Protein AF-A0A9E3VAC2-F1 (afdb_monomer_lite)

Structure (mmCIF, N/CA/C/O backbone):
data_AF-A0A9E3VAC2-F1
#
_entry.id   AF-A0A9E3VAC2-F1
#
loop_
_atom_site.group_PDB
_atom_site.id
_atom_site.type_symbol
_atom_site.label_atom_id
_atom_site.label_alt_id
_atom_site.label_comp_id
_atom_site.label_asym_id
_atom_site.label_entity_id
_atom_site.label_seq_id
_atom_site.pdbx_PDB_ins_code
_atom_site.Cartn_x
_atom_site.Cartn_y
_atom_site.Cartn_z
_atom_site.occupancy
_atom_site.B_iso_or_equiv
_atom_site.auth_seq_id
_atom_site.auth_comp_id
_atom_site.auth_asym_id
_atom_site.auth_atom_id
_atom_site.pdbx_PDB_model_num
ATOM 1 N N . MET A 1 1 ? -12.038 7.246 1.682 1.00 73.00 1 MET A N 1
ATOM 2 C CA . MET A 1 1 ? -12.156 8.154 2.848 1.00 73.00 1 MET A CA 1
ATOM 3 C C . MET A 1 1 ? -12.706 7.351 4.006 1.00 73.00 1 MET A C 1
ATOM 5 O O . MET A 1 1 ? -13.662 6.617 3.770 1.00 73.00 1 MET A O 1
ATOM 9 N N . GLY A 1 2 ? -12.101 7.497 5.194 1.00 85.25 2 GLY A N 1
ATOM 10 C CA . GLY A 1 2 ? -12.494 6.826 6.441 1.00 85.25 2 GLY A CA 1
ATOM 11 C C . GLY A 1 2 ? -13.941 7.106 6.851 1.00 85.25 2 GLY A C 1
ATOM 12 O O . GLY A 1 2 ? -14.660 7.834 6.159 1.00 85.25 2 GLY A O 1
ATOM 13 N N . LEU A 1 3 ? -14.373 6.516 7.966 1.00 92.50 3 LEU A N 1
ATOM 14 C CA . LEU A 1 3 ? -15.653 6.873 8.565 1.00 92.50 3 LEU A CA 1
ATOM 15 C C . LEU A 1 3 ? -15.638 8.357 8.944 1.00 92.50 3 LEU A C 1
ATOM 17 O O . LEU A 1 3 ? -14.596 8.908 9.306 1.00 92.50 3 LEU A O 1
ATOM 21 N N . ASN A 1 4 ? -16.790 9.008 8.841 1.00 93.19 4 ASN A N 1
ATOM 22 C CA . ASN A 1 4 ? -16.995 10.331 9.421 1.00 93.19 4 ASN A CA 1
ATOM 23 C C . ASN A 1 4 ? -17.502 10.209 10.875 1.00 93.19 4 ASN A C 1
ATOM 25 O O . ASN A 1 4 ? -17.750 9.107 11.365 1.00 93.19 4 ASN A O 1
ATOM 29 N N . ALA A 1 5 ? -17.641 11.333 11.583 1.00 93.88 5 ALA A N 1
ATOM 30 C CA . ALA A 1 5 ? -18.078 11.313 12.983 1.00 93.88 5 ALA A CA 1
ATOM 31 C C . ALA A 1 5 ? -19.507 10.785 13.176 1.00 93.88 5 ALA A C 1
ATOM 33 O O . ALA A 1 5 ? -19.751 10.082 14.151 1.00 93.88 5 ALA A O 1
ATOM 34 N N . ALA A 1 6 ? -20.435 11.079 12.259 1.00 94.38 6 ALA A N 1
ATOM 35 C CA . ALA A 1 6 ? -21.808 10.579 12.347 1.00 94.38 6 ALA A CA 1
ATOM 36 C C . ALA A 1 6 ? -21.850 9.048 12.218 1.00 94.38 6 ALA A C 1
ATOM 38 O O . ALA A 1 6 ? -22.517 8.365 12.989 1.00 94.38 6 ALA A O 1
ATOM 39 N N . GLU A 1 7 ? -21.069 8.498 11.289 1.00 95.81 7 GLU A N 1
ATOM 40 C CA . GLU A 1 7 ? -20.925 7.052 11.109 1.00 95.81 7 GLU A CA 1
ATOM 41 C C . GLU A 1 7 ? -20.235 6.395 12.307 1.00 95.81 7 GLU A C 1
ATOM 43 O O . GLU A 1 7 ? -20.634 5.314 12.732 1.00 95.81 7 GLU A O 1
ATOM 48 N N . LEU A 1 8 ? -19.213 7.045 12.875 1.00 96.06 8 LEU A N 1
ATOM 49 C CA . LEU A 1 8 ? -18.533 6.549 14.069 1.00 96.06 8 LEU A CA 1
ATOM 50 C C . LEU A 1 8 ? -19.474 6.507 15.278 1.00 96.06 8 LEU A C 1
ATOM 52 O O . LEU A 1 8 ? -19.437 5.537 16.031 1.00 96.06 8 LEU A O 1
ATOM 56 N N . ASP A 1 9 ? -20.317 7.526 15.447 1.00 95.81 9 ASP A N 1
ATOM 57 C CA . ASP A 1 9 ? -21.340 7.574 16.493 1.00 95.81 9 ASP A CA 1
ATOM 58 C C . ASP A 1 9 ? -22.393 6.469 16.324 1.00 95.81 9 ASP A C 1
ATOM 60 O O . ASP A 1 9 ? -22.711 5.757 17.278 1.00 95.81 9 ASP A O 1
ATOM 64 N N . GLU A 1 10 ? -22.884 6.258 15.101 1.00 96.25 10 GLU A N 1
ATOM 65 C CA . GLU A 1 10 ? -23.801 5.158 14.787 1.00 96.25 10 GLU A CA 1
ATOM 66 C C . GLU A 1 10 ? -23.195 3.790 15.123 1.00 96.25 10 GLU A C 1
ATOM 68 O O . GLU A 1 10 ? -23.845 2.967 15.774 1.00 96.25 10 GLU A O 1
ATOM 73 N N . VAL A 1 11 ? -21.937 3.558 14.733 1.00 97.38 11 VAL A N 1
ATOM 74 C CA . VAL A 1 11 ? -21.212 2.330 15.080 1.00 97.38 11 VAL A CA 1
ATOM 75 C C . VAL A 1 11 ? -21.036 2.220 16.593 1.00 97.38 11 VAL A C 1
ATOM 77 O O . VAL A 1 11 ? -21.314 1.165 17.157 1.00 97.38 11 VAL A O 1
ATOM 80 N N . ALA A 1 12 ? -20.629 3.290 17.278 1.00 97.69 12 ALA A N 1
ATOM 81 C CA . ALA A 1 12 ? -20.437 3.286 18.727 1.00 97.69 12 ALA A CA 1
ATOM 82 C C . ALA A 1 12 ? -21.717 2.919 19.481 1.00 97.69 12 ALA A C 1
ATOM 84 O O . ALA A 1 12 ? -21.657 2.127 20.421 1.00 97.69 12 ALA A O 1
ATOM 85 N N . ARG A 1 13 ? -22.876 3.429 19.043 1.00 96.88 13 ARG A N 1
ATOM 86 C CA . ARG A 1 13 ? -24.183 3.075 19.613 1.00 96.88 13 ARG A CA 1
ATOM 87 C C . ARG A 1 13 ? -24.500 1.591 19.456 1.00 96.88 13 ARG A C 1
ATOM 89 O O . ARG A 1 13 ? -24.936 0.961 20.418 1.00 96.88 13 ARG A O 1
ATOM 96 N N . GLU A 1 14 ? -24.238 1.004 18.289 1.00 96.94 14 GLU A N 1
ATOM 97 C CA . GLU A 1 14 ? -24.428 -0.439 18.091 1.00 96.94 14 GLU A CA 1
ATOM 98 C C . GLU A 1 14 ? -23.470 -1.275 18.949 1.00 96.94 14 GLU A C 1
ATOM 100 O O . GLU A 1 14 ? -23.888 -2.258 19.565 1.00 96.94 14 GLU A O 1
ATOM 105 N N . LEU A 1 15 ? -22.197 -0.876 19.035 1.00 96.75 15 LEU A N 1
ATOM 106 C CA . LEU A 1 15 ? -21.203 -1.547 19.875 1.00 96.75 15 LEU A CA 1
ATOM 107 C C . LEU A 1 15 ? -21.585 -1.468 21.360 1.00 96.75 15 LEU A C 1
ATOM 109 O O . LEU A 1 15 ? -21.515 -2.479 22.061 1.00 96.75 15 LEU A O 1
ATOM 113 N N . ALA A 1 16 ? -22.031 -0.301 21.830 1.00 96.81 16 ALA A N 1
ATOM 114 C CA . ALA A 1 16 ? -22.474 -0.080 23.204 1.00 96.81 16 ALA A CA 1
ATOM 115 C C . ALA A 1 16 ? -23.708 -0.918 23.563 1.00 96.81 16 ALA A C 1
ATOM 117 O O . ALA A 1 16 ? -23.808 -1.398 24.687 1.00 96.81 16 ALA A O 1
ATOM 118 N N . ALA A 1 17 ? -24.620 -1.139 22.612 1.00 95.62 17 ALA A N 1
ATOM 119 C CA . ALA A 1 17 ? -25.796 -1.977 22.825 1.00 95.62 17 ALA A CA 1
ATOM 120 C C . ALA A 1 17 ? -25.475 -3.484 22.795 1.00 95.62 17 ALA A C 1
ATOM 122 O O . ALA A 1 17 ? -26.067 -4.262 23.542 1.00 95.62 17 ALA A O 1
ATOM 123 N N . ALA A 1 18 ? -24.555 -3.921 21.928 1.00 94.25 18 ALA A N 1
ATOM 124 C CA . ALA A 1 18 ? -24.369 -5.343 21.631 1.00 94.25 18 ALA A CA 1
ATOM 125 C C . ALA A 1 18 ? -23.186 -6.014 22.351 1.00 94.25 18 ALA A C 1
ATOM 127 O O . ALA A 1 18 ? -23.235 -7.224 22.594 1.00 94.25 18 ALA A O 1
ATOM 128 N N . LEU A 1 19 ? -22.114 -5.275 22.653 1.00 94.38 19 LEU A N 1
ATOM 129 C CA . LEU A 1 19 ? -20.854 -5.843 23.143 1.00 94.38 19 LEU A CA 1
ATOM 130 C C . LEU A 1 19 ? -20.653 -5.911 24.664 1.00 94.38 19 LEU A C 1
ATOM 132 O O . LEU A 1 19 ? -19.794 -6.709 25.051 1.00 94.38 19 LEU A O 1
ATOM 136 N N . PRO A 1 20 ? -21.363 -5.173 25.546 1.00 95.81 20 PRO A N 1
ATOM 137 C CA . PRO A 1 20 ? -21.152 -5.309 26.984 1.00 95.81 20 PRO A CA 1
ATOM 138 C C . PRO A 1 20 ? -21.201 -6.766 27.464 1.00 95.81 20 PRO A C 1
ATOM 140 O O . PRO A 1 20 ? -22.038 -7.573 27.046 1.00 95.81 20 PRO A O 1
ATOM 143 N N . GLY A 1 21 ? -20.239 -7.119 28.313 1.00 95.75 21 GLY A N 1
ATOM 144 C CA . GLY A 1 21 ? -20.018 -8.473 28.809 1.00 95.75 21 GLY A CA 1
ATOM 145 C C . GLY A 1 21 ? -19.254 -9.400 27.855 1.00 95.75 21 GLY A C 1
ATOM 146 O O . GLY A 1 21 ? -18.845 -10.477 28.291 1.00 95.75 21 GLY A O 1
ATOM 147 N N . ALA A 1 22 ? -19.009 -9.028 26.594 1.00 96.81 22 ALA A N 1
ATOM 148 C CA . ALA A 1 22 ? -18.224 -9.846 25.670 1.00 96.81 22 ALA A CA 1
ATOM 149 C C . ALA A 1 22 ? -16.760 -9.942 26.118 1.00 96.81 22 ALA A C 1
ATOM 151 O O . ALA A 1 22 ? -16.129 -8.931 26.418 1.00 96.81 22 ALA A O 1
ATOM 152 N N . ALA A 1 23 ? -16.218 -11.160 26.152 1.00 97.62 23 ALA A N 1
ATOM 153 C CA . ALA A 1 23 ? -14.843 -11.409 26.573 1.00 97.62 23 ALA A CA 1
ATOM 154 C C . ALA A 1 23 ? -13.886 -11.392 25.375 1.00 97.62 23 ALA A C 1
ATOM 156 O O . ALA A 1 23 ? -14.159 -12.015 24.346 1.00 97.62 23 ALA A O 1
ATOM 157 N N . VAL A 1 24 ? -12.740 -10.731 25.520 1.00 98.00 24 VAL A N 1
ATOM 158 C CA . VAL A 1 24 ? -11.675 -10.732 24.512 1.00 98.00 24 VAL A CA 1
ATOM 159 C C . VAL A 1 24 ? -10.975 -12.092 24.519 1.00 98.00 24 VAL A C 1
ATOM 161 O O . VAL A 1 24 ? -10.286 -12.441 25.475 1.00 98.00 24 VAL A O 1
ATOM 164 N N . GLN A 1 25 ? -11.111 -12.864 23.444 1.00 96.31 25 GLN A N 1
ATOM 165 C CA . GLN A 1 25 ? -10.434 -14.157 23.291 1.00 96.31 25 GLN A CA 1
ATOM 166 C C . GLN A 1 25 ? -9.064 -14.027 22.636 1.00 96.31 25 GLN A C 1
ATOM 168 O O . GLN A 1 25 ? -8.109 -14.692 23.030 1.00 96.31 25 GLN A O 1
ATOM 173 N N . LYS A 1 26 ? -8.977 -13.200 21.595 1.00 94.81 26 LYS A N 1
ATOM 174 C CA . LYS A 1 26 ? -7.766 -13.040 20.794 1.00 94.81 26 LYS A CA 1
ATOM 175 C C . LYS A 1 26 ? -7.569 -11.576 20.460 1.00 94.81 26 LYS A C 1
ATOM 177 O O . LYS A 1 26 ? -8.528 -10.852 20.203 1.00 94.81 26 LYS A O 1
ATOM 182 N N . VAL A 1 27 ? -6.302 -11.180 20.429 1.00 94.44 27 VAL A N 1
ATOM 183 C CA . VAL A 1 27 ? -5.874 -9.866 19.961 1.00 94.44 27 VAL A CA 1
ATOM 184 C C . VAL A 1 27 ? -4.843 -10.045 18.860 1.00 94.44 27 VAL A C 1
ATOM 186 O O . VAL A 1 27 ? -3.846 -10.764 19.025 1.00 94.44 27 VAL A O 1
ATOM 189 N N . HIS A 1 28 ? -5.086 -9.367 17.747 1.00 91.12 28 HIS A N 1
ATOM 190 C CA . HIS A 1 28 ? -4.151 -9.243 16.645 1.00 91.12 28 HIS A CA 1
ATOM 191 C C . HIS A 1 28 ? -3.982 -7.765 16.305 1.00 91.12 28 HIS A C 1
ATOM 193 O O . HIS A 1 28 ? -4.974 -7.059 16.169 1.00 91.12 28 HIS A O 1
ATOM 199 N N . ALA A 1 29 ? -2.748 -7.291 16.181 1.00 89.31 29 ALA A N 1
ATOM 200 C CA . ALA A 1 29 ? -2.483 -5.907 15.831 1.00 89.31 29 ALA A CA 1
ATOM 201 C C . ALA A 1 29 ? -1.249 -5.783 14.940 1.00 89.31 29 ALA A C 1
ATOM 203 O O . ALA A 1 29 ? -0.201 -6.365 15.234 1.00 89.31 29 ALA A O 1
ATOM 204 N N . THR A 1 30 ? -1.361 -4.991 13.876 1.00 81.12 30 THR A N 1
ATOM 205 C CA . THR A 1 30 ? -0.227 -4.646 13.017 1.00 81.12 30 THR A CA 1
ATOM 206 C C . THR A 1 30 ? 0.496 -3.408 13.558 1.00 81.12 30 THR A C 1
ATOM 208 O O . THR A 1 30 ? -0.132 -2.556 14.192 1.00 81.12 30 THR A O 1
ATOM 211 N N . PRO A 1 31 ? 1.809 -3.251 13.297 1.00 67.44 31 PRO A N 1
ATOM 212 C CA . PRO A 1 31 ? 2.548 -2.040 13.673 1.00 67.44 31 PRO A CA 1
ATOM 213 C C . PRO A 1 31 ? 1.975 -0.755 13.057 1.00 67.44 31 PRO A C 1
ATOM 215 O O . PRO A 1 31 ? 2.143 0.325 13.607 1.00 67.44 31 PRO A O 1
ATOM 218 N N . THR A 1 32 ? 1.295 -0.882 11.916 1.00 65.44 32 THR A N 1
ATOM 219 C CA . THR A 1 32 ? 0.824 0.223 11.076 1.00 65.44 32 THR A CA 1
ATOM 220 C C . THR A 1 32 ? -0.649 0.579 11.283 1.00 65.44 32 THR A C 1
ATOM 222 O O . THR A 1 32 ? -1.168 1.369 10.506 1.00 65.44 32 THR A O 1
ATOM 225 N N . THR A 1 33 ? -1.294 0.074 12.351 1.00 73.94 33 THR A N 1
ATOM 226 C CA . THR A 1 33 ? -2.600 0.516 12.913 1.00 73.94 33 THR A CA 1
ATOM 227 C C . THR A 1 33 ? -3.884 -0.243 12.559 1.00 73.94 33 THR A C 1
ATOM 229 O O . THR A 1 33 ? -4.979 0.294 12.726 1.00 73.94 33 THR A O 1
ATOM 232 N N . HIS A 1 34 ? -3.798 -1.519 12.180 1.00 88.38 34 HIS A N 1
ATOM 233 C CA . HIS A 1 34 ? -4.961 -2.411 12.251 1.00 88.38 34 HIS A CA 1
ATOM 234 C C . HIS A 1 34 ? -4.960 -3.165 13.580 1.00 88.38 34 HIS A C 1
ATOM 236 O O . HIS A 1 34 ? -4.007 -3.884 13.863 1.00 88.38 34 HIS A O 1
ATOM 242 N N . THR A 1 35 ? -6.025 -3.043 14.370 1.00 93.00 35 THR A N 1
ATOM 243 C CA . THR A 1 35 ? -6.233 -3.817 15.603 1.00 93.00 35 THR A CA 1
ATOM 244 C C . THR A 1 35 ? -7.520 -4.619 15.494 1.00 93.00 35 THR A C 1
ATOM 246 O O . THR A 1 35 ? -8.578 -4.065 15.219 1.00 93.00 35 THR A O 1
ATOM 249 N N . PHE A 1 36 ? -7.434 -5.922 15.726 1.00 94.88 36 PHE A N 1
ATOM 250 C CA . PHE A 1 36 ? -8.555 -6.850 15.718 1.00 94.88 36 PHE A CA 1
ATOM 251 C C . PHE A 1 36 ? -8.697 -7.497 17.094 1.00 94.88 36 PHE A C 1
ATOM 253 O O . PHE A 1 36 ? -7.754 -8.116 17.601 1.00 94.88 36 PHE A O 1
ATOM 260 N N . LEU A 1 37 ? -9.886 -7.377 17.677 1.00 96.50 37 LEU A N 1
ATOM 261 C CA . LEU A 1 37 ? -10.257 -8.003 18.941 1.00 96.50 37 LEU A CA 1
ATOM 262 C C . LEU A 1 37 ? -11.348 -9.038 18.666 1.00 96.50 37 LEU A C 1
ATOM 264 O O . LEU A 1 37 ? -12.449 -8.686 18.252 1.00 96.50 37 LEU A O 1
ATOM 268 N N . THR A 1 38 ? -11.055 -10.318 18.889 1.00 97.00 38 THR A N 1
ATOM 269 C CA . THR A 1 38 ? -12.077 -11.370 18.833 1.00 97.00 38 THR A CA 1
ATOM 270 C C . THR A 1 38 ? -12.851 -11.358 20.144 1.00 97.00 38 THR A C 1
ATOM 272 O O . THR A 1 38 ? -12.286 -11.669 21.194 1.00 97.00 38 THR A O 1
ATOM 275 N N . LEU A 1 39 ? -14.129 -10.998 20.082 1.00 97.19 39 LEU A N 1
ATOM 276 C CA . LEU A 1 39 ? -15.018 -10.831 21.223 1.00 97.19 39 LEU A CA 1
ATOM 277 C C . LEU A 1 39 ? -16.038 -11.971 21.256 1.00 97.19 39 LEU A C 1
ATOM 279 O O . LEU A 1 39 ? -16.787 -12.180 20.301 1.00 97.19 39 LEU A O 1
ATOM 283 N N . ARG A 1 40 ? -16.076 -12.710 22.366 1.00 94.69 40 ARG A N 1
ATOM 284 C CA . ARG A 1 40 ? -16.977 -13.848 22.573 1.00 94.69 40 ARG A CA 1
ATOM 285 C C . ARG A 1 40 ? -18.124 -13.477 23.504 1.00 94.69 40 ARG A C 1
ATOM 287 O O . ARG A 1 40 ? -17.897 -13.064 24.642 1.00 94.69 40 ARG A O 1
ATOM 294 N N . ARG A 1 41 ? -19.348 -13.752 23.055 1.00 87.06 41 ARG A N 1
ATOM 295 C CA . ARG A 1 41 ? -20.550 -13.901 23.891 1.00 87.06 41 ARG A CA 1
ATOM 296 C C . ARG A 1 41 ? -21.039 -15.352 23.832 1.00 87.06 41 ARG A C 1
ATOM 298 O O . ARG A 1 41 ? -20.645 -16.057 22.911 1.00 87.06 41 ARG A O 1
ATOM 305 N N . PRO A 1 42 ? -21.883 -15.831 24.764 1.00 79.62 42 PRO A N 1
ATOM 306 C CA . PRO A 1 42 ? -22.329 -17.230 24.780 1.00 79.62 42 PRO A CA 1
ATOM 307 C C . PRO A 1 42 ? -22.881 -17.746 23.436 1.00 79.62 42 PRO A C 1
ATOM 309 O O . PRO A 1 42 ? -22.643 -18.896 23.077 1.00 79.62 42 PRO A O 1
ATOM 312 N N . GLN A 1 43 ? -23.538 -16.886 22.652 1.00 77.75 43 GLN A N 1
ATOM 313 C CA . GLN A 1 43 ? -24.252 -17.273 21.426 1.00 77.75 43 GLN A CA 1
ATOM 314 C C . GLN A 1 43 ? -23.561 -16.850 20.120 1.00 77.75 43 GLN A C 1
ATOM 316 O O . GLN A 1 43 ? -23.899 -17.368 19.066 1.00 77.75 43 GLN A O 1
ATOM 321 N N . HIS A 1 44 ? -22.590 -15.937 20.158 1.00 83.75 44 HIS A N 1
ATOM 322 C CA . HIS A 1 44 ? -21.911 -15.450 18.953 1.00 83.75 44 HIS A CA 1
ATOM 323 C C . HIS A 1 44 ? -20.506 -14.948 19.274 1.00 83.75 44 HIS A C 1
ATOM 325 O O . HIS A 1 44 ? -20.219 -14.487 20.382 1.00 83.75 44 HIS A O 1
ATOM 331 N N . THR A 1 45 ? -19.627 -15.061 18.289 1.00 93.19 45 THR A N 1
ATOM 332 C CA . THR A 1 45 ? -18.284 -14.485 18.308 1.00 93.19 45 THR A CA 1
ATOM 333 C C . THR A 1 45 ? -18.213 -13.478 17.178 1.00 93.19 45 THR A C 1
ATOM 335 O O . THR A 1 45 ? -18.671 -13.770 16.080 1.00 93.19 45 THR A O 1
ATOM 338 N N . VAL A 1 46 ? -17.661 -12.304 17.454 1.00 95.38 46 VAL A N 1
ATOM 339 C CA . VAL A 1 46 ? -17.444 -11.257 16.453 1.00 95.38 46 VAL A CA 1
ATOM 340 C C . VAL A 1 46 ? -16.009 -10.762 16.534 1.00 95.38 46 VAL A C 1
ATOM 342 O O . VAL A 1 46 ? -15.346 -10.902 17.565 1.00 95.38 46 VAL A O 1
ATOM 345 N N . VAL A 1 47 ? -15.519 -10.161 15.459 1.00 96.38 47 VAL A N 1
ATOM 346 C CA . VAL A 1 47 ? -14.215 -9.503 15.422 1.00 96.38 47 VAL A CA 1
ATOM 347 C C . VAL A 1 47 ? -14.432 -8.001 15.311 1.00 96.38 47 VAL A C 1
ATOM 349 O O . VAL A 1 47 ? -14.919 -7.513 14.297 1.00 96.38 47 VAL A O 1
ATOM 352 N N . LEU A 1 48 ? -14.046 -7.259 16.347 1.00 97.19 48 LEU A N 1
ATOM 353 C CA . LEU A 1 48 ? -13.989 -5.800 16.302 1.00 97.19 48 LEU A CA 1
ATOM 354 C C . LEU A 1 48 ? -12.694 -5.371 15.614 1.00 97.19 48 LEU A C 1
ATOM 356 O O . LEU A 1 48 ? -11.608 -5.654 16.123 1.00 97.19 48 LEU A O 1
ATOM 360 N N . CYS A 1 49 ? -12.808 -4.681 14.482 1.00 95.56 49 CYS A N 1
ATOM 361 C CA . CYS A 1 49 ? -11.696 -4.026 13.806 1.00 95.56 49 CYS A CA 1
ATOM 362 C C . CYS A 1 49 ? -11.651 -2.542 14.170 1.00 95.56 49 CYS A C 1
ATOM 364 O O . CYS A 1 49 ? -12.633 -1.822 13.999 1.00 95.56 49 CYS A O 1
ATOM 366 N N . LEU A 1 50 ? -10.485 -2.096 14.629 1.00 95.94 50 LEU A N 1
ATOM 367 C CA . LEU A 1 50 ? -10.121 -0.702 14.830 1.00 95.94 50 LEU A CA 1
ATOM 368 C C . LEU A 1 50 ? -8.960 -0.389 13.884 1.00 95.94 50 LEU A C 1
ATOM 370 O O . LEU A 1 50 ? -7.845 -0.881 14.076 1.00 95.94 50 LEU A O 1
ATOM 374 N N . CYS A 1 51 ? -9.230 0.399 12.850 1.00 93.19 51 CYS A N 1
ATOM 375 C CA . CYS A 1 51 ? -8.240 0.829 11.873 1.00 93.19 51 CYS A CA 1
ATOM 376 C C . CYS A 1 51 ? -8.060 2.341 11.968 1.00 93.19 51 CYS A C 1
ATOM 378 O O . CYS A 1 51 ? -9.033 3.082 11.824 1.00 93.19 51 CYS A O 1
ATOM 380 N N . ALA A 1 52 ? -6.827 2.800 12.185 1.00 92.19 52 ALA A N 1
ATOM 381 C CA . ALA A 1 52 ? -6.508 4.229 12.199 1.00 92.19 52 ALA A CA 1
ATOM 382 C C . ALA A 1 52 ? -5.827 4.718 10.911 1.00 92.19 52 ALA A C 1
ATOM 384 O O . ALA A 1 52 ? -5.534 5.908 10.809 1.00 92.19 52 ALA A O 1
ATOM 385 N N . VAL A 1 53 ? -5.599 3.842 9.925 1.00 87.94 53 VAL A N 1
ATOM 386 C CA . VAL A 1 53 ? -4.923 4.183 8.663 1.00 87.94 53 VAL A CA 1
ATOM 387 C C . VAL A 1 53 ? -5.678 5.309 7.942 1.00 87.94 53 VAL A C 1
ATOM 389 O O . VAL A 1 53 ? -6.892 5.192 7.741 1.00 87.94 53 VAL A O 1
ATOM 392 N N . PRO A 1 54 ? -5.007 6.409 7.539 1.00 84.31 54 PRO A N 1
ATOM 393 C CA . PRO A 1 54 ? -5.641 7.468 6.763 1.00 84.31 54 PRO A CA 1
ATOM 394 C C . PRO A 1 54 ? -6.396 6.912 5.550 1.00 84.31 54 PRO A C 1
ATOM 396 O O . PRO A 1 54 ? -5.950 5.972 4.908 1.00 84.31 54 PRO A O 1
ATOM 399 N N . GLN A 1 55 ? -7.552 7.498 5.233 1.00 82.38 55 GLN A N 1
ATOM 400 C CA . GLN A 1 55 ? -8.462 7.073 4.152 1.00 82.38 55 GLN A CA 1
ATOM 401 C C . GLN A 1 55 ? -9.185 5.721 4.337 1.00 82.38 55 GLN A C 1
ATOM 403 O O . GLN A 1 55 ? -10.204 5.531 3.664 1.00 82.38 55 GLN A O 1
ATOM 408 N N . GLU A 1 56 ? -8.748 4.869 5.271 1.00 87.38 56 GLU A N 1
ATOM 409 C CA . GLU A 1 56 ? -9.369 3.579 5.644 1.00 87.38 56 GLU A CA 1
ATOM 410 C C . GLU A 1 56 ? -9.916 3.539 7.075 1.00 87.38 56 GLU A C 1
ATOM 412 O O . GLU A 1 56 ? -10.477 2.523 7.505 1.00 87.38 56 GLU A O 1
ATOM 417 N N . ALA A 1 57 ? -9.683 4.620 7.822 1.00 91.44 57 ALA A N 1
ATOM 418 C CA . ALA A 1 57 ? -9.904 4.654 9.250 1.00 91.44 57 ALA A CA 1
ATOM 419 C C . ALA A 1 57 ? -11.360 4.343 9.588 1.00 91.44 57 ALA A C 1
ATOM 421 O O . ALA A 1 57 ? -12.274 4.990 9.070 1.00 91.44 57 ALA A O 1
ATOM 422 N N . ARG A 1 58 ? -11.569 3.355 10.456 1.00 94.44 58 ARG A N 1
ATOM 423 C CA . ARG A 1 58 ? -12.897 2.857 10.809 1.00 94.44 58 ARG A CA 1
ATOM 424 C C . ARG A 1 58 ? -12.883 2.068 12.106 1.00 94.44 58 ARG A C 1
ATOM 426 O O . ARG A 1 58 ? -11.882 1.437 12.452 1.00 94.44 58 ARG A O 1
ATOM 433 N N . ALA A 1 59 ? -14.045 2.025 12.739 1.00 96.75 59 ALA A N 1
ATOM 434 C CA . ALA A 1 59 ? -14.434 0.934 13.614 1.00 96.75 59 ALA A CA 1
ATOM 435 C C . ALA A 1 59 ? -15.481 0.089 12.889 1.00 96.75 59 ALA A C 1
ATOM 437 O O . ALA A 1 59 ? -16.376 0.638 12.250 1.00 96.75 59 ALA A O 1
ATOM 438 N N . SER A 1 60 ? -15.349 -1.231 12.937 1.00 96.38 60 SER A N 1
ATOM 439 C CA . SER A 1 60 ? -16.252 -2.132 12.213 1.00 96.38 60 SER A CA 1
ATOM 440 C C . SER A 1 60 ? -16.276 -3.529 12.825 1.00 96.38 60 SER A C 1
ATOM 442 O O . SER A 1 60 ? -15.405 -3.884 13.623 1.00 96.38 60 SER A O 1
ATOM 444 N N . ILE A 1 61 ? -17.290 -4.312 12.462 1.00 96.06 61 ILE A N 1
ATOM 445 C CA . ILE A 1 61 ? -17.460 -5.701 12.889 1.00 96.06 61 ILE A CA 1
ATOM 446 C C . ILE A 1 61 ? -17.289 -6.626 11.692 1.00 96.06 61 ILE A C 1
ATOM 448 O O . ILE A 1 61 ? -17.857 -6.392 10.629 1.00 96.06 61 ILE A O 1
ATOM 452 N N . LEU A 1 62 ? -16.541 -7.702 11.910 1.00 93.00 62 LEU A N 1
ATOM 453 C CA . LEU A 1 62 ? -16.393 -8.814 10.987 1.00 93.00 62 LEU A CA 1
ATOM 454 C C . LEU A 1 62 ? -16.839 -10.102 11.673 1.00 93.00 62 LEU A C 1
ATOM 456 O O . LEU A 1 62 ? -16.682 -10.248 12.890 1.00 93.00 62 LEU A O 1
ATOM 460 N N . ASP A 1 63 ? -17.350 -11.048 10.893 1.00 87.81 63 ASP A N 1
ATOM 461 C CA . ASP A 1 63 ? -17.663 -12.382 11.409 1.00 87.81 63 ASP A CA 1
ATOM 462 C C . ASP A 1 63 ? -16.373 -13.210 11.575 1.00 87.81 63 ASP A C 1
ATOM 464 O O . ASP A 1 63 ? -16.213 -13.935 12.556 1.00 87.81 63 ASP A O 1
ATOM 468 N N . GLU A 1 64 ? -15.386 -12.992 10.698 1.00 83.88 64 GLU A N 1
ATOM 469 C CA . GLU A 1 64 ? -14.060 -13.607 10.768 1.00 83.88 64 GLU A CA 1
ATOM 470 C C . GLU A 1 64 ? -12.937 -12.596 10.497 1.00 83.88 64 GLU A C 1
ATOM 472 O O . GLU A 1 64 ? -13.123 -11.561 9.856 1.00 83.88 64 GLU A O 1
ATOM 477 N N . ARG A 1 65 ? -11.731 -12.882 11.001 1.00 81.06 65 ARG A N 1
ATOM 478 C CA . ARG A 1 65 ? -10.556 -12.037 10.739 1.00 81.06 65 ARG A CA 1
ATOM 479 C C . ARG A 1 65 ? -10.060 -12.280 9.302 1.00 81.06 65 ARG A C 1
ATOM 481 O O . ARG A 1 65 ? -9.857 -13.442 8.959 1.00 81.06 65 ARG A O 1
ATOM 488 N N . PRO A 1 66 ? -9.718 -11.239 8.518 1.00 72.31 66 PRO A N 1
ATOM 489 C CA . PRO A 1 66 ? -9.208 -11.421 7.161 1.00 72.31 66 PRO A CA 1
ATOM 490 C C . PRO A 1 66 ? -7.888 -12.208 7.139 1.00 72.31 66 PRO A C 1
ATOM 492 O O . PRO A 1 66 ? -6.953 -11.902 7.892 1.00 72.31 66 PRO A O 1
ATOM 495 N N . THR A 1 67 ? -7.792 -13.199 6.254 1.00 59.09 67 THR A N 1
ATOM 496 C CA . THR A 1 67 ? -6.557 -13.927 5.927 1.00 59.09 67 THR A CA 1
ATOM 497 C C . THR A 1 67 ? -5.691 -13.093 4.971 1.00 59.09 67 THR A C 1
ATOM 499 O O . THR A 1 67 ? -6.218 -12.446 4.073 1.00 59.09 67 THR A O 1
ATOM 502 N N . GLY A 1 68 ? -4.365 -13.058 5.159 1.00 53.38 68 GLY A N 1
ATOM 503 C CA . GLY A 1 68 ? -3.427 -12.366 4.250 1.00 53.38 68 GLY A CA 1
ATOM 504 C C . GLY A 1 68 ? -3.010 -10.934 4.630 1.00 53.38 68 GLY A C 1
ATOM 505 O O . GLY A 1 68 ? -2.048 -10.412 4.073 1.00 53.38 68 GLY A O 1
ATOM 506 N N . ARG A 1 69 ? -3.641 -10.294 5.626 1.00 56.41 69 ARG A N 1
ATOM 507 C CA . ARG A 1 69 ? -3.120 -9.041 6.211 1.00 56.41 69 ARG A CA 1
ATOM 508 C C . ARG A 1 69 ? -1.975 -9.373 7.171 1.00 56.41 69 ARG A C 1
ATOM 510 O O . ARG A 1 69 ? -2.251 -9.691 8.320 1.00 56.41 69 ARG A O 1
ATOM 517 N N . ALA A 1 70 ? -0.742 -9.345 6.651 1.00 47.06 70 ALA A N 1
ATOM 518 C CA . ALA A 1 70 ? 0.546 -9.591 7.315 1.00 47.06 70 ALA A CA 1
ATOM 519 C C . ALA A 1 70 ? 0.538 -10.730 8.353 1.00 47.06 70 ALA A C 1
ATOM 521 O O . ALA A 1 70 ? 0.107 -10.563 9.496 1.00 47.06 70 ALA A O 1
ATOM 522 N N . GLU A 1 71 ? 1.101 -11.884 7.992 1.00 43.88 71 GLU A N 1
ATOM 523 C CA . GLU A 1 71 ? 1.528 -12.827 9.023 1.00 43.88 71 GLU A CA 1
ATOM 524 C C . GLU A 1 71 ? 2.590 -12.153 9.906 1.00 43.88 71 GLU A C 1
ATOM 526 O O . GLU A 1 71 ? 3.547 -11.574 9.385 1.00 43.88 71 GLU A O 1
ATOM 531 N N . PRO A 1 72 ? 2.429 -12.155 11.239 1.00 46.03 72 PRO A N 1
ATOM 532 C CA . PRO A 1 72 ? 3.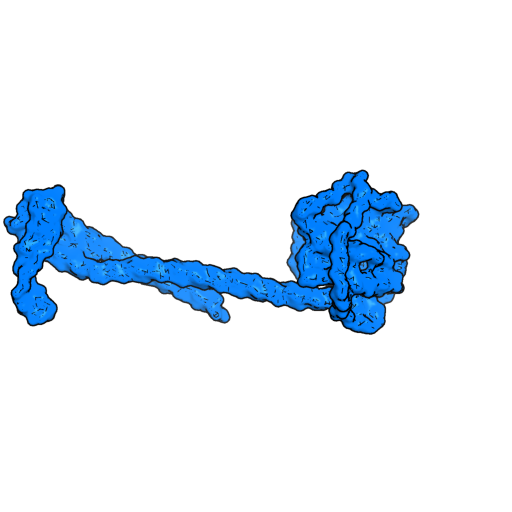390 -11.512 12.112 1.00 46.03 72 PRO A CA 1
ATOM 533 C C . PRO A 1 72 ? 4.682 -12.333 12.139 1.00 46.03 72 PRO A C 1
ATOM 535 O O . PRO A 1 72 ? 4.811 -13.278 12.916 1.00 46.03 72 PRO A O 1
ATOM 538 N N . GLY A 1 73 ? 5.673 -11.918 11.351 1.00 45.78 73 GLY A N 1
ATOM 539 C CA . GLY A 1 73 ? 7.071 -12.115 11.716 1.00 45.78 73 GLY A CA 1
ATOM 540 C C . GLY A 1 73 ? 7.326 -11.346 13.013 1.00 45.78 73 GLY A C 1
ATOM 541 O O . GLY A 1 73 ? 7.414 -10.126 12.979 1.00 45.78 73 GLY A O 1
ATOM 542 N N . GLN A 1 74 ? 7.351 -12.064 14.144 1.00 53.81 74 GLN A N 1
ATOM 543 C CA . GLN A 1 74 ? 7.388 -11.560 15.530 1.00 53.81 74 GLN A CA 1
ATOM 544 C C . GLN A 1 74 ? 6.274 -10.549 15.893 1.00 53.81 74 GLN A C 1
ATOM 546 O O . GLN A 1 74 ? 6.101 -9.485 15.309 1.00 53.81 74 GLN A O 1
ATOM 551 N N . ALA A 1 75 ? 5.486 -10.868 16.926 1.00 59.75 75 ALA A N 1
ATOM 552 C CA . ALA A 1 75 ? 4.458 -9.965 17.444 1.00 59.75 75 ALA A CA 1
ATOM 553 C C . ALA A 1 75 ? 5.060 -8.597 17.816 1.00 59.75 75 ALA A C 1
ATOM 555 O O . ALA A 1 75 ? 5.945 -8.542 18.668 1.00 59.75 75 ALA A O 1
ATOM 556 N N . SER A 1 76 ? 4.542 -7.509 17.237 1.00 78.38 76 SER A N 1
ATOM 557 C CA . SER A 1 76 ? 4.961 -6.145 17.584 1.00 78.38 76 SER A CA 1
ATOM 558 C C . SER A 1 76 ? 4.785 -5.870 19.084 1.00 78.38 76 SER A C 1
ATOM 560 O O . SER A 1 76 ? 3.877 -6.418 19.716 1.00 78.38 76 SER A O 1
ATOM 562 N N . GLY A 1 77 ? 5.616 -4.995 19.665 1.00 87.81 77 GLY A N 1
ATOM 563 C CA . GLY A 1 77 ? 5.503 -4.623 21.085 1.00 87.81 77 GLY A CA 1
ATOM 564 C C . GLY A 1 77 ? 4.100 -4.122 21.456 1.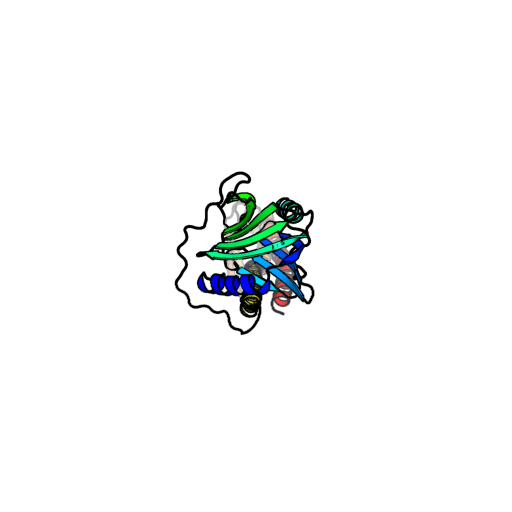00 87.81 77 GLY A C 1
ATOM 565 O O . GLY A 1 77 ? 3.556 -4.505 22.490 1.00 87.81 77 GLY A O 1
ATOM 566 N N . PHE A 1 78 ? 3.459 -3.373 20.552 1.00 90.31 78 PHE A N 1
ATOM 567 C CA . PHE A 1 78 ? 2.062 -2.948 20.673 1.00 90.31 78 PHE A CA 1
ATOM 568 C C . PHE A 1 78 ? 1.099 -4.139 20.817 1.00 90.31 78 PHE A C 1
ATOM 570 O O . PHE A 1 78 ? 0.323 -4.198 21.772 1.00 90.31 78 PHE A O 1
ATOM 577 N N . GLN A 1 79 ? 1.189 -5.141 19.932 1.00 92.12 79 GLN A N 1
ATOM 578 C CA . GLN A 1 79 ? 0.351 -6.341 20.011 1.00 92.12 79 GLN A CA 1
ATOM 579 C C . GLN A 1 79 ? 0.585 -7.121 21.311 1.00 92.12 79 GLN A C 1
ATOM 581 O O . GLN A 1 79 ? -0.371 -7.611 21.914 1.00 92.12 79 GLN A O 1
ATOM 586 N N . GLN A 1 80 ? 1.842 -7.264 21.738 1.00 92.56 80 GLN A N 1
ATOM 587 C CA . GLN A 1 80 ? 2.183 -7.996 22.961 1.00 92.56 80 GLN A CA 1
ATOM 588 C C . GLN A 1 80 ? 1.558 -7.341 24.198 1.00 92.56 80 GLN A C 1
ATOM 590 O O . GLN A 1 80 ? 0.961 -8.034 25.025 1.00 92.56 80 GLN A O 1
ATOM 595 N N . VAL A 1 81 ? 1.622 -6.010 24.294 1.00 94.94 81 VAL A N 1
ATOM 596 C CA . VAL A 1 81 ? 1.000 -5.262 25.393 1.00 94.94 81 VAL A CA 1
ATOM 597 C C . VAL A 1 81 ? -0.522 -5.391 25.352 1.00 94.94 81 VAL A C 1
ATOM 599 O O . VAL A 1 81 ? -1.118 -5.724 26.374 1.00 94.94 81 VAL A O 1
ATOM 602 N N . LEU A 1 82 ? -1.161 -5.225 24.187 1.00 95.31 82 LEU A N 1
ATOM 603 C CA . LEU A 1 82 ? -2.612 -5.414 24.080 1.00 95.31 82 LEU A CA 1
ATOM 604 C C . LEU A 1 82 ? -3.037 -6.830 24.491 1.00 95.31 82 LEU A C 1
ATOM 606 O O . LEU A 1 82 ? -4.021 -6.986 25.208 1.00 95.31 82 LEU A O 1
ATOM 610 N N . ARG A 1 83 ? -2.293 -7.869 24.085 1.00 95.75 83 ARG A N 1
ATOM 611 C CA . ARG A 1 83 ? -2.574 -9.253 24.499 1.00 95.75 83 ARG A CA 1
ATOM 612 C C . ARG A 1 83 ? -2.500 -9.411 26.012 1.00 95.75 83 ARG A C 1
ATOM 614 O O . ARG A 1 83 ? -3.421 -9.965 26.607 1.00 95.75 83 ARG A O 1
ATOM 621 N N . ARG A 1 84 ? -1.432 -8.899 26.630 1.00 96.25 84 ARG A N 1
ATOM 622 C CA . ARG A 1 84 ? -1.229 -8.971 28.081 1.00 96.25 84 ARG A CA 1
ATOM 623 C C . ARG A 1 84 ? -2.353 -8.280 28.849 1.00 96.25 84 ARG A C 1
ATOM 625 O O . ARG A 1 84 ? -2.839 -8.831 29.836 1.00 96.25 84 ARG A O 1
ATOM 632 N N . GLU A 1 85 ? -2.765 -7.094 28.413 1.00 97.00 85 GLU A N 1
ATOM 633 C CA . GLU A 1 85 ? -3.735 -6.269 29.141 1.00 97.00 85 GLU A CA 1
ATOM 634 C C . GLU A 1 85 ? -5.196 -6.655 28.854 1.00 97.00 85 GLU A C 1
ATOM 636 O O . GLU A 1 85 ? -6.010 -6.609 29.773 1.00 97.00 85 GLU A O 1
ATOM 641 N N . LEU A 1 86 ? -5.532 -7.057 27.621 1.00 97.75 86 LEU A N 1
ATOM 642 C CA . LEU A 1 86 ? -6.925 -7.212 27.181 1.00 97.75 86 LEU A CA 1
ATOM 643 C C . LEU A 1 86 ? -7.416 -8.656 27.079 1.00 97.75 86 LEU A C 1
ATOM 645 O O . LEU A 1 86 ? -8.614 -8.862 27.210 1.00 97.75 86 LEU A O 1
ATOM 649 N N . VAL A 1 87 ? -6.570 -9.666 26.837 1.00 97.62 87 VAL A N 1
ATOM 650 C CA . VAL A 1 87 ? -7.070 -11.053 26.701 1.00 97.62 87 VAL A CA 1
ATOM 651 C C . VAL A 1 87 ? -7.728 -11.503 28.009 1.00 97.62 87 VAL A C 1
ATOM 653 O O . VAL A 1 87 ? -7.140 -11.401 29.083 1.00 97.62 87 VAL A O 1
ATOM 656 N N . GLY A 1 88 ? -8.968 -11.980 27.930 1.00 97.06 88 GLY A N 1
ATOM 657 C CA . GLY A 1 88 ? -9.804 -12.319 29.084 1.00 97.06 88 GLY A CA 1
ATOM 658 C C . GLY A 1 88 ? -10.518 -11.129 29.736 1.00 97.06 88 GLY A C 1
ATOM 659 O O . GLY A 1 88 ? -11.349 -11.348 30.612 1.00 97.06 88 GLY A O 1
ATOM 660 N N . ALA A 1 89 ? -10.241 -9.889 29.320 1.00 98.12 89 ALA A N 1
ATOM 661 C CA . ALA A 1 89 ? -11.014 -8.726 29.744 1.00 98.12 89 ALA A CA 1
ATOM 662 C C . ALA A 1 89 ? -12.392 -8.722 29.078 1.00 98.12 89 ALA A C 1
ATOM 664 O O . ALA A 1 89 ? -12.564 -9.245 27.971 1.00 98.12 89 ALA A O 1
ATOM 665 N N . ARG A 1 90 ? -13.375 -8.126 29.749 1.00 98.06 90 ARG A N 1
ATOM 666 C CA . ARG A 1 90 ? -14.739 -7.978 29.242 1.00 98.06 90 ARG A CA 1
ATOM 667 C C . ARG A 1 90 ? -15.009 -6.541 28.854 1.00 98.06 90 ARG A C 1
ATOM 669 O O . ARG A 1 90 ? -14.601 -5.635 29.570 1.00 98.06 90 ARG A O 1
ATOM 676 N N . VAL A 1 91 ? -15.713 -6.349 27.745 1.00 98.06 91 VAL A N 1
ATOM 677 C CA . VAL A 1 91 ? -16.202 -5.027 27.342 1.00 98.06 91 VAL A CA 1
ATOM 678 C C . VAL A 1 91 ? -17.217 -4.540 28.375 1.00 98.06 91 VAL A C 1
ATOM 680 O O . VAL A 1 91 ? -18.154 -5.269 28.705 1.00 98.06 91 VAL A O 1
ATOM 683 N N . THR A 1 92 ? -17.050 -3.319 28.867 1.00 97.88 92 THR A N 1
ATOM 684 C CA . THR A 1 92 ? -17.971 -2.677 29.820 1.00 97.88 92 THR A CA 1
ATOM 685 C C . THR A 1 92 ? -18.723 -1.504 29.209 1.00 97.88 92 THR A C 1
ATOM 687 O O . THR A 1 92 ? -19.836 -1.213 29.635 1.00 97.88 92 THR A O 1
ATOM 690 N N . GLY A 1 93 ? -18.160 -0.863 28.185 1.00 96.88 93 GLY A N 1
ATOM 691 C CA . GLY A 1 93 ? -18.775 0.290 27.543 1.00 96.88 93 GLY A CA 1
ATOM 692 C C . GLY A 1 93 ? -18.147 0.621 26.198 1.00 96.88 93 GLY A C 1
ATOM 693 O O . GLY A 1 93 ? -17.030 0.208 25.884 1.00 96.88 93 GLY A O 1
ATOM 694 N N . CYS A 1 94 ? -18.888 1.371 25.389 1.00 97.50 94 CYS A N 1
ATOM 695 C CA . CYS A 1 94 ? -18.401 1.937 24.143 1.00 97.50 94 CYS A CA 1
ATOM 696 C C . CYS A 1 94 ? -19.028 3.319 23.936 1.00 97.50 94 CYS A C 1
ATOM 698 O O . CYS A 1 94 ? -20.208 3.509 24.224 1.00 97.50 94 CYS A O 1
ATOM 700 N N . ARG A 1 95 ? -18.236 4.294 23.485 1.00 97.38 95 ARG A N 1
ATOM 701 C CA . ARG A 1 95 ? -18.685 5.674 23.253 1.00 97.38 95 ARG A CA 1
ATOM 702 C C . ARG A 1 95 ? -17.866 6.337 22.155 1.00 97.38 95 ARG A C 1
ATOM 704 O O . ARG A 1 95 ? -16.663 6.091 22.070 1.00 97.38 95 ARG A O 1
ATOM 711 N N . ALA A 1 96 ? -18.493 7.203 21.367 1.00 96.50 96 ALA A N 1
ATOM 712 C CA . ALA A 1 96 ? -17.804 8.073 20.421 1.00 96.50 96 ALA A CA 1
ATOM 713 C C . ALA A 1 96 ? -17.863 9.536 20.874 1.00 96.50 96 ALA A C 1
ATOM 715 O O . ALA A 1 96 ? -18.814 9.959 21.526 1.00 96.50 96 ALA A O 1
ATOM 716 N N . SER A 1 97 ? -16.834 10.305 20.528 1.00 94.12 97 SER A N 1
ATOM 717 C CA . SER A 1 97 ? -16.809 11.761 20.662 1.00 94.12 97 SER A CA 1
ATOM 718 C C . SER A 1 97 ? -15.984 12.352 19.522 1.00 94.12 97 SER A C 1
ATOM 720 O O . SER A 1 97 ? -14.770 12.150 19.444 1.00 94.12 97 SER A O 1
ATOM 722 N N . GLY A 1 98 ? -16.648 13.040 18.592 1.00 91.88 98 GLY A N 1
ATOM 723 C CA . GLY A 1 98 ? -16.011 13.554 17.381 1.00 91.88 98 GLY A CA 1
ATOM 724 C C . GLY A 1 98 ? -15.400 12.433 16.534 1.00 91.88 98 GLY A C 1
ATOM 725 O O . GLY A 1 98 ? -16.117 11.619 15.963 1.00 91.88 98 GLY A O 1
ATOM 726 N N . LEU A 1 99 ? -14.069 12.401 16.442 1.00 93.12 99 LEU A N 1
ATOM 727 C CA . LEU A 1 99 ? -13.308 11.396 15.680 1.00 93.12 99 LEU A CA 1
ATOM 728 C C . LEU A 1 99 ? -12.688 10.304 16.565 1.00 93.12 99 LEU A C 1
ATOM 730 O O . LEU A 1 99 ? -11.836 9.544 16.102 1.00 93.12 99 LEU A O 1
ATOM 734 N N . GLU A 1 100 ? -13.080 10.254 17.836 1.00 95.75 100 GLU A N 1
ATOM 735 C CA . GLU A 1 100 ? -12.572 9.311 18.825 1.00 95.75 100 GLU A CA 1
ATOM 736 C C . GLU A 1 100 ? -13.641 8.271 19.158 1.00 95.75 100 GLU A C 1
ATOM 738 O O . GLU A 1 100 ? -14.763 8.623 19.518 1.00 95.75 100 GLU A O 1
ATOM 743 N N . LEU A 1 101 ? -13.281 6.992 19.100 1.00 97.81 101 LEU A N 1
ATOM 744 C CA . LEU A 1 101 ? -14.065 5.891 19.653 1.00 97.81 101 LEU A CA 1
ATOM 745 C C . LEU A 1 101 ? -13.325 5.325 20.858 1.00 97.81 101 LEU A C 1
ATOM 747 O O . LEU A 1 101 ? -12.176 4.915 20.734 1.00 97.81 101 LEU A O 1
ATOM 751 N N . SER A 1 102 ? -13.990 5.254 22.0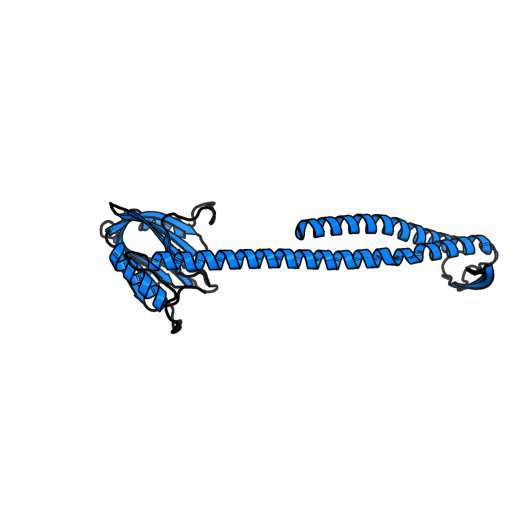04 1.00 98.25 102 SER A N 1
ATOM 752 C CA . SER A 1 102 ? -13.484 4.598 23.209 1.00 98.25 102 SER A CA 1
ATOM 753 C C . SER A 1 102 ? -14.249 3.304 23.463 1.00 98.25 102 SER A C 1
ATOM 755 O O . SER A 1 102 ? -15.480 3.289 23.436 1.00 98.25 102 SER A O 1
ATOM 757 N N . VAL A 1 103 ? -13.519 2.226 23.734 1.00 98.56 103 VAL A N 1
ATOM 758 C CA . VAL A 1 103 ? -14.060 0.933 24.164 1.00 98.56 103 VAL A CA 1
ATOM 759 C C . VAL A 1 103 ? -13.438 0.593 25.508 1.00 98.56 103 VAL A C 1
ATOM 761 O O . VAL A 1 103 ? -12.216 0.474 25.618 1.00 98.56 103 VAL A O 1
ATOM 764 N N . ASP A 1 104 ? -14.272 0.464 26.530 1.00 98.56 104 ASP A N 1
ATOM 765 C CA . ASP A 1 104 ? -13.840 0.192 27.894 1.00 98.56 104 ASP A CA 1
ATOM 766 C C . ASP A 1 104 ? -13.846 -1.308 28.168 1.00 98.56 104 ASP A C 1
ATOM 768 O O . ASP A 1 104 ? -14.742 -2.042 27.743 1.00 98.56 104 ASP A O 1
ATOM 772 N N . PHE A 1 105 ? -12.833 -1.747 28.903 1.00 98.56 105 PHE A N 1
ATOM 773 C CA . PHE A 1 105 ? -12.614 -3.126 29.287 1.00 98.56 105 PHE A CA 1
ATOM 774 C C . PHE A 1 105 ? -12.338 -3.224 30.783 1.00 98.56 105 PHE A C 1
ATOM 776 O O . PHE A 1 105 ? -11.661 -2.372 31.362 1.00 98.56 105 PHE A O 1
ATOM 783 N N . GLU A 1 106 ? -12.787 -4.313 31.392 1.00 97.75 106 GLU A N 1
ATOM 784 C CA . GLU A 1 106 ? -12.491 -4.653 32.780 1.00 97.75 106 GLU A CA 1
ATOM 785 C C . GLU A 1 106 ? -12.014 -6.104 32.883 1.00 97.75 106 GLU A C 1
AT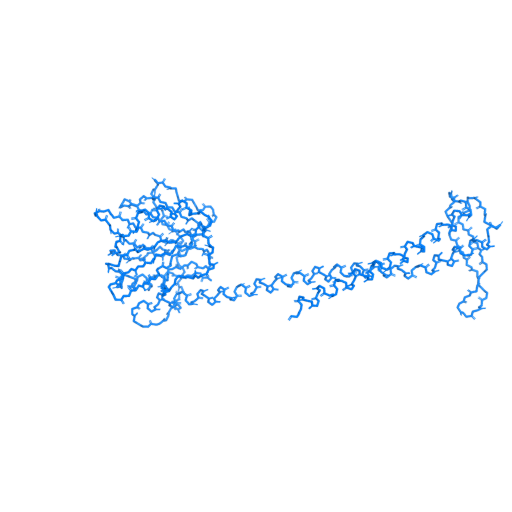OM 787 O O . GLU A 1 106 ? -12.537 -7.009 32.225 1.00 97.75 106 GLU A O 1
ATOM 792 N N . ARG A 1 107 ? -10.966 -6.318 33.681 1.00 96.62 107 ARG A N 1
ATOM 793 C CA . ARG A 1 107 ? -10.480 -7.650 34.047 1.00 96.62 107 ARG A CA 1
ATOM 794 C C . ARG A 1 107 ? -9.988 -7.633 35.482 1.00 96.62 107 ARG A C 1
ATOM 796 O O . ARG A 1 107 ? -8.980 -6.983 35.773 1.00 96.62 107 ARG A O 1
ATOM 803 N N . THR A 1 108 ? -10.620 -8.410 36.357 1.00 92.94 108 THR A N 1
ATOM 804 C CA . THR A 1 108 ? -10.179 -8.595 37.753 1.00 92.94 108 THR A CA 1
ATOM 805 C C . THR A 1 108 ? -9.978 -7.257 38.485 1.00 92.94 108 THR A C 1
ATOM 807 O O . THR A 1 108 ? -8.942 -7.031 39.107 1.00 92.94 108 THR A O 1
ATOM 810 N N . GLY A 1 109 ? -10.915 -6.320 38.319 1.00 91.94 109 GLY A N 1
ATOM 811 C CA . GLY A 1 109 ? -10.868 -4.978 38.907 1.00 91.94 109 GLY A CA 1
ATOM 812 C C . GLY A 1 109 ? -9.932 -3.988 38.201 1.00 91.94 109 GLY A C 1
ATOM 813 O O . GLY A 1 109 ? -9.848 -2.829 38.603 1.00 91.94 109 GLY A O 1
ATOM 814 N N . LYS A 1 110 ? -9.223 -4.398 37.140 1.00 94.81 110 LYS A N 1
ATOM 815 C CA . LYS A 1 110 ? -8.379 -3.504 36.334 1.00 94.81 110 LYS A CA 1
ATOM 816 C C . LYS A 1 110 ? -9.158 -2.997 35.128 1.00 94.81 110 LYS A C 1
ATOM 818 O O . LYS A 1 110 ? -9.431 -3.763 34.205 1.00 94.81 110 LYS A O 1
ATOM 823 N N . ALA A 1 111 ? -9.455 -1.699 35.122 1.00 97.69 111 ALA A N 1
ATOM 824 C CA . ALA A 1 111 ? -10.053 -1.020 33.980 1.00 97.69 111 ALA A CA 1
ATOM 825 C C . ALA A 1 111 ? -8.989 -0.581 32.956 1.00 97.69 111 ALA A C 1
ATOM 827 O O . ALA A 1 111 ? -7.869 -0.177 33.306 1.00 97.69 111 ALA A O 1
ATOM 828 N N . ARG A 1 112 ? -9.347 -0.684 31.677 1.00 98.25 112 ARG A N 1
ATOM 829 C CA . ARG A 1 112 ? -8.559 -0.261 30.515 1.00 98.25 112 ARG A CA 1
ATOM 830 C C . ARG A 1 112 ? -9.492 0.335 29.474 1.00 98.25 112 ARG A C 1
ATOM 832 O O . ARG A 1 112 ? -10.603 -0.154 29.314 1.00 98.25 112 ARG A O 1
ATOM 839 N N . THR A 1 113 ? -9.013 1.304 28.708 1.00 98.56 113 THR A N 1
ATOM 840 C CA . THR A 1 113 ? -9.772 1.843 27.573 1.00 98.56 113 THR A CA 1
ATOM 841 C C . THR A 1 113 ? -8.927 1.743 26.316 1.00 98.56 113 THR A C 1
ATOM 843 O O . THR A 1 113 ? -7.788 2.203 26.294 1.00 98.56 113 THR A O 1
ATOM 846 N N . VAL A 1 114 ? -9.469 1.140 25.261 1.00 98.25 114 VAL A N 1
ATOM 847 C CA . VAL A 1 114 ? -8.887 1.234 23.920 1.00 98.25 114 VAL A CA 1
ATOM 848 C C . VAL A 1 114 ? -9.529 2.417 23.216 1.00 98.25 114 VAL A C 1
ATOM 850 O O . VAL A 1 114 ? -10.753 2.486 23.130 1.00 98.25 114 VAL A O 1
ATOM 853 N N . VAL A 1 115 ? -8.709 3.329 22.708 1.00 97.25 115 VAL A N 1
ATOM 854 C CA . VAL A 1 115 ? -9.153 4.490 21.939 1.00 97.25 115 VAL A CA 1
ATOM 855 C C . VAL A 1 115 ? -8.698 4.354 20.493 1.00 97.25 115 VAL A C 1
ATOM 857 O O . VAL A 1 115 ? -7.521 4.116 20.226 1.00 97.25 115 VAL A O 1
ATOM 860 N N . LEU A 1 116 ? -9.634 4.516 19.563 1.00 96.75 116 LEU A N 1
ATOM 861 C CA . LEU A 1 116 ? -9.377 4.712 18.144 1.00 96.75 116 LEU A CA 1
ATOM 862 C C . LEU A 1 116 ? -9.593 6.188 17.808 1.00 96.75 116 LEU A C 1
ATOM 864 O O . LEU A 1 116 ? -10.719 6.671 17.879 1.00 96.75 116 LEU A O 1
ATOM 868 N N . SER A 1 117 ? -8.535 6.852 17.353 1.00 94.81 117 SER A N 1
ATOM 869 C CA . SER A 1 117 ? -8.599 8.169 16.723 1.00 94.81 117 SER A CA 1
ATOM 870 C C . SER A 1 117 ? -8.582 8.000 15.204 1.00 94.81 117 SER A C 1
ATOM 872 O O . SER A 1 117 ? -7.555 7.594 14.642 1.00 94.81 117 SER A O 1
ATOM 874 N N . LEU A 1 118 ? -9.687 8.311 14.521 1.00 92.81 118 LEU A N 1
ATOM 875 C CA . LEU A 1 118 ? -9.788 8.119 13.071 1.00 92.81 118 LEU A CA 1
ATOM 876 C C . LEU A 1 118 ? -8.693 8.891 12.318 1.00 92.81 118 LEU A C 1
ATOM 878 O O . LEU A 1 118 ? -8.522 10.095 12.493 1.00 92.81 118 LEU A O 1
ATOM 882 N N . GLY A 1 119 ? -7.937 8.179 11.478 1.00 89.56 119 GLY A N 1
ATOM 883 C CA . GLY A 1 119 ? -6.842 8.732 10.678 1.00 89.56 119 GLY A CA 1
ATOM 884 C C . GLY A 1 119 ? -5.576 9.064 11.471 1.00 89.56 119 GLY A C 1
ATOM 885 O O . GLY A 1 119 ? -4.661 9.654 10.903 1.00 89.56 119 GLY A O 1
ATOM 886 N N . ARG A 1 120 ? -5.521 8.734 12.771 1.00 90.94 120 ARG A N 1
ATOM 887 C CA . ARG A 1 120 ? -4.475 9.220 13.677 1.00 90.94 120 ARG A CA 1
ATOM 888 C C . ARG A 1 120 ? -3.760 8.105 14.434 1.00 90.94 120 ARG A C 1
ATOM 890 O O . ARG A 1 120 ? -2.559 7.940 14.227 1.00 90.94 120 ARG A O 1
ATOM 897 N N . ALA A 1 121 ? -4.446 7.359 15.302 1.00 92.62 121 ALA A N 1
ATOM 898 C CA . ALA A 1 121 ? -3.818 6.323 16.129 1.00 92.62 121 ALA A CA 1
ATOM 899 C C . ALA A 1 121 ? -4.827 5.341 16.750 1.00 92.62 121 ALA A C 1
ATOM 901 O O . ALA A 1 121 ? -6.012 5.643 16.866 1.00 92.62 121 ALA A O 1
ATOM 902 N N . VAL A 1 122 ? -4.324 4.195 17.216 1.00 95.06 122 VAL A N 1
ATOM 903 C CA . VAL A 1 122 ? -4.995 3.331 18.200 1.00 95.06 122 VAL A CA 1
ATOM 904 C C . VAL A 1 122 ? -4.149 3.308 19.470 1.00 95.06 122 VAL A C 1
ATOM 906 O O . VAL A 1 122 ? -2.948 3.052 19.396 1.00 95.06 122 VAL A O 1
ATOM 909 N N . ALA A 1 123 ? -4.752 3.554 20.630 1.00 95.38 123 ALA A N 1
ATOM 910 C CA . ALA A 1 123 ? -4.064 3.588 21.917 1.00 95.38 123 ALA A CA 1
ATOM 911 C C . ALA A 1 123 ? -4.780 2.738 22.970 1.00 95.38 123 ALA A C 1
ATOM 913 O O . ALA A 1 123 ? -6.001 2.628 22.974 1.00 95.38 123 ALA A O 1
ATOM 914 N N . LEU A 1 124 ? -4.010 2.158 23.886 1.00 97.50 124 LEU A N 1
ATOM 915 C CA . LEU A 1 124 ? -4.500 1.561 25.121 1.00 97.50 124 LEU A CA 1
ATOM 916 C C . LEU A 1 124 ? -4.190 2.513 26.271 1.00 97.50 124 LEU A C 1
ATOM 918 O O . LEU A 1 124 ? -3.034 2.903 26.442 1.00 97.50 124 LEU A O 1
ATOM 922 N N . LEU A 1 125 ? -5.201 2.838 27.065 1.00 98.25 125 LEU A N 1
ATOM 923 C CA . LEU A 1 125 ? -5.119 3.770 28.178 1.00 98.25 125 LEU A CA 1
ATOM 924 C C . LEU A 1 125 ? -5.362 3.073 29.520 1.00 98.25 125 LEU A C 1
ATOM 926 O O . LEU A 1 125 ? -6.087 2.073 29.610 1.00 98.25 125 LEU A O 1
ATOM 930 N N . ASP A 1 126 ? -4.761 3.627 30.568 1.00 97.56 126 ASP A N 1
ATOM 931 C CA . ASP A 1 126 ? -5.099 3.321 31.955 1.00 97.56 126 ASP A CA 1
ATOM 932 C C . ASP A 1 126 ? -6.357 4.103 32.416 1.00 97.56 126 ASP A C 1
ATOM 934 O O . ASP A 1 126 ? -6.855 4.962 31.681 1.00 97.56 126 ASP A O 1
ATOM 938 N N . PRO A 1 127 ? -6.886 3.851 33.631 1.00 96.44 127 PRO A N 1
ATOM 939 C CA . PRO A 1 127 ? -8.070 4.554 34.136 1.00 96.44 127 PRO A CA 1
ATOM 940 C C . PRO A 1 127 ? -7.898 6.069 34.314 1.00 96.44 127 PRO A C 1
ATOM 942 O O . PRO A 1 127 ? -8.891 6.778 34.445 1.00 96.44 127 PRO A O 1
ATOM 945 N N . LYS A 1 128 ? -6.659 6.575 34.345 1.00 96.44 128 LYS A N 1
ATOM 946 C CA . LYS A 1 128 ? -6.351 8.007 34.453 1.00 96.44 128 LYS A CA 1
ATOM 947 C C . LYS A 1 128 ? -6.258 8.682 33.078 1.00 96.44 128 LYS A C 1
ATOM 949 O O . LYS A 1 128 ? -6.003 9.880 33.013 1.00 96.44 128 LYS A O 1
ATOM 954 N N . GLY A 1 129 ? -6.445 7.936 31.985 1.00 95.44 129 GLY A N 1
ATOM 955 C CA . GLY A 1 129 ? -6.272 8.435 30.620 1.00 95.44 129 GLY A CA 1
ATOM 956 C C . GLY A 1 129 ? -4.808 8.503 30.174 1.00 95.44 129 GLY A C 1
ATOM 957 O O . GLY A 1 129 ? -4.496 9.177 29.192 1.00 95.44 129 GLY A O 1
ATOM 958 N N . THR A 1 130 ? -3.901 7.816 30.870 1.00 97.38 130 THR A N 1
ATOM 959 C CA . THR A 1 130 ? -2.481 7.731 30.510 1.00 97.38 130 THR A CA 1
ATOM 960 C C . THR A 1 130 ? -2.274 6.653 29.454 1.00 97.38 130 THR A C 1
ATOM 962 O O . THR A 1 130 ? -2.791 5.542 29.580 1.00 97.38 130 THR A O 1
ATOM 965 N N . VAL A 1 131 ? -1.480 6.944 28.425 1.00 97.44 131 VAL A N 1
ATOM 966 C CA . VAL A 1 131 ? -1.138 5.990 27.365 1.00 97.44 131 VAL A CA 1
ATOM 967 C C . VAL A 1 131 ? -0.272 4.863 27.934 1.00 97.44 131 VAL A C 1
ATOM 969 O O . VAL A 1 131 ? 0.831 5.097 28.418 1.00 97.44 131 VAL A O 1
ATOM 972 N N . ILE A 1 132 ? -0.744 3.621 27.837 1.00 96.69 132 ILE A N 1
ATOM 973 C CA . ILE A 1 132 ? 0.032 2.407 28.134 1.00 96.69 132 ILE A CA 1
ATOM 974 C C . ILE A 1 132 ? 0.833 1.996 26.898 1.00 96.69 132 ILE A C 1
ATOM 976 O O . ILE A 1 132 ? 2.018 1.679 26.977 1.00 96.69 132 ILE A O 1
ATOM 980 N N . THR A 1 133 ? 0.177 1.978 25.740 1.00 94.62 133 THR A N 1
ATOM 981 C CA . THR A 1 133 ? 0.803 1.702 24.446 1.00 94.62 133 THR A CA 1
ATOM 982 C C . THR A 1 133 ? -0.040 2.304 23.331 1.00 94.62 133 THR A C 1
ATOM 984 O O . THR A 1 133 ? -1.246 2.483 23.498 1.00 94.62 133 THR A O 1
ATOM 987 N N . ALA A 1 134 ? 0.572 2.613 22.194 1.00 92.75 134 ALA A N 1
ATOM 988 C CA . ALA A 1 134 ? -0.130 3.149 21.042 1.00 92.75 134 ALA A CA 1
ATOM 989 C C . ALA A 1 134 ? 0.558 2.749 19.736 1.00 92.75 134 ALA A C 1
ATOM 991 O O . ALA A 1 134 ? 1.769 2.528 19.700 1.00 92.75 134 ALA A O 1
ATOM 992 N N . ALA A 1 135 ? -0.230 2.697 18.669 1.00 90.69 135 ALA A N 1
ATOM 993 C CA . ALA A 1 135 ? 0.229 2.607 17.295 1.00 90.69 135 ALA A CA 1
ATOM 994 C C . ALA A 1 135 ? -0.325 3.811 16.523 1.00 90.69 135 ALA A C 1
ATOM 996 O O . ALA A 1 135 ? -1.541 3.997 16.440 1.00 90.69 135 ALA A O 1
ATOM 997 N N . SER A 1 136 ? 0.568 4.631 15.973 1.00 88.75 136 SER A N 1
ATOM 998 C CA . SER A 1 136 ? 0.217 5.833 15.212 1.00 88.75 136 SER A CA 1
ATOM 999 C C . SER A 1 136 ? 0.183 5.549 13.714 1.00 88.75 136 SER A C 1
ATOM 1001 O O . SER A 1 136 ? 1.060 4.869 13.187 1.00 88.75 136 SER A O 1
ATOM 1003 N N . ALA A 1 137 ? -0.819 6.095 13.029 1.00 80.94 137 ALA A N 1
ATOM 1004 C CA . ALA A 1 137 ? -1.029 5.934 11.592 1.00 80.94 137 ALA A CA 1
ATOM 1005 C C . ALA A 1 137 ? -0.592 7.164 10.784 1.00 80.94 137 ALA A C 1
ATOM 1007 O O . ALA A 1 137 ? -0.203 7.045 9.625 1.00 80.94 137 ALA A O 1
ATOM 1008 N N . ALA A 1 138 ? -0.675 8.349 11.392 1.00 75.12 138 ALA A N 1
ATOM 1009 C CA . ALA A 1 138 ? -0.286 9.608 10.772 1.00 75.12 138 ALA A CA 1
ATOM 1010 C C . ALA A 1 138 ? 1.179 9.954 11.075 1.00 75.12 138 ALA A C 1
ATOM 1012 O O . ALA A 1 138 ? 1.650 9.810 12.207 1.00 75.12 138 ALA A O 1
ATOM 1013 N N . GLN A 1 139 ? 1.893 10.458 10.064 1.00 71.25 139 GLN A N 1
ATOM 1014 C CA . GLN A 1 139 ? 3.243 10.994 10.244 1.00 71.25 139 GLN A CA 1
ATOM 1015 C C . GLN A 1 139 ? 3.230 12.147 11.259 1.00 71.25 139 GLN A C 1
ATOM 1017 O O . GLN A 1 139 ? 2.336 12.989 11.247 1.00 71.25 139 GLN A O 1
ATOM 1022 N N . GLY A 1 140 ? 4.219 12.170 12.155 1.00 71.94 140 GLY A N 1
ATOM 1023 C CA . GLY A 1 140 ? 4.351 13.197 13.196 1.00 71.94 140 GLY A CA 1
ATOM 1024 C C . GLY A 1 140 ? 3.479 12.986 14.440 1.00 71.94 140 GLY A C 1
ATOM 1025 O O . GLY A 1 140 ? 3.660 13.692 15.429 1.00 71.94 140 GLY A O 1
ATOM 1026 N N . VAL A 1 141 ? 2.582 11.995 14.451 1.00 76.88 141 VAL A N 1
ATOM 1027 C CA . VAL A 1 141 ? 1.781 11.667 15.637 1.00 76.88 141 VAL A CA 1
ATOM 1028 C C . VAL A 1 141 ? 2.545 10.680 16.509 1.00 76.88 141 VAL A C 1
ATOM 1030 O O . VAL A 1 141 ? 2.687 9.509 16.165 1.00 76.88 141 VAL A O 1
ATOM 1033 N N . VAL A 1 142 ? 3.014 11.130 17.672 1.00 77.75 142 VAL A N 1
ATOM 1034 C CA . VAL A 1 142 ? 3.712 10.276 18.644 1.00 77.75 142 VAL A CA 1
ATOM 1035 C C . VAL A 1 142 ? 2.949 10.280 19.963 1.00 77.75 142 VAL A C 1
ATOM 1037 O O . VAL A 1 142 ? 2.957 11.269 20.690 1.00 77.75 142 VAL A O 1
ATOM 1040 N N . LEU A 1 143 ? 2.312 9.154 20.284 1.00 84.94 143 LEU A N 1
ATOM 1041 C CA . LEU A 1 143 ? 1.690 8.916 21.585 1.00 84.94 143 LEU A CA 1
ATOM 1042 C C . LEU A 1 143 ? 2.664 8.114 22.452 1.00 84.94 143 LEU A C 1
ATOM 1044 O O . LEU A 1 143 ? 2.861 6.917 22.238 1.00 84.94 143 LEU A O 1
ATOM 1048 N N . LYS A 1 144 ? 3.320 8.787 23.400 1.00 87.50 144 LYS A N 1
ATOM 1049 C CA . LYS A 1 144 ? 4.349 8.169 24.242 1.00 87.50 144 LYS A CA 1
ATOM 1050 C C . LYS A 1 144 ? 3.706 7.408 25.409 1.00 87.50 144 LYS A C 1
ATOM 1052 O O . LYS A 1 144 ? 2.836 7.960 26.079 1.00 87.50 144 LYS A O 1
ATOM 1057 N N . PRO A 1 145 ? 4.140 6.172 25.707 1.00 93.50 145 PRO A N 1
ATOM 1058 C CA . PRO A 1 145 ? 3.764 5.514 26.951 1.00 93.50 145 PRO A CA 1
ATOM 1059 C C . PRO A 1 145 ? 4.092 6.384 28.174 1.00 93.50 145 PRO A C 1
ATOM 1061 O O . PRO A 1 145 ? 5.156 6.999 28.231 1.00 93.50 145 PRO A O 1
ATOM 1064 N N . GLY A 1 146 ? 3.179 6.434 29.143 1.00 95.06 146 GLY A N 1
ATOM 1065 C CA . GLY A 1 146 ? 3.310 7.221 30.371 1.00 95.06 146 GLY A CA 1
ATOM 1066 C C . GLY A 1 146 ? 2.822 8.671 30.277 1.00 95.06 146 GLY A C 1
ATOM 1067 O O . GLY A 1 146 ? 2.815 9.357 31.294 1.00 95.06 146 GLY A O 1
ATOM 1068 N N . THR A 1 147 ? 2.386 9.150 29.107 1.00 95.56 147 THR A N 1
ATOM 1069 C CA . THR A 1 147 ? 1.829 10.508 28.956 1.00 95.56 147 THR A CA 1
ATOM 1070 C C . THR A 1 147 ? 0.305 10.498 28.895 1.00 95.56 147 THR A C 1
ATOM 1072 O O . THR A 1 147 ? -0.290 9.513 28.458 1.00 95.56 147 THR A O 1
ATOM 1075 N N . ALA A 1 148 ? -0.336 11.606 29.272 1.00 95.75 148 ALA A N 1
ATOM 1076 C CA . ALA A 1 148 ? -1.775 11.780 29.086 1.00 95.75 148 ALA A CA 1
ATOM 1077 C C . ALA A 1 148 ? -2.155 11.678 27.598 1.00 95.75 148 ALA A C 1
ATOM 1079 O O . ALA A 1 148 ? -1.460 12.210 26.728 1.00 95.75 148 ALA A O 1
ATOM 1080 N N . PHE A 1 149 ? -3.255 10.988 27.300 1.00 94.19 149 PHE A N 1
ATOM 1081 C CA . PHE A 1 149 ? -3.805 10.942 25.953 1.00 94.19 149 PHE A CA 1
ATOM 1082 C C . PHE A 1 149 ? -4.419 12.292 25.578 1.00 94.19 149 PHE A C 1
ATOM 1084 O O . PHE A 1 149 ? -5.222 12.850 26.322 1.00 94.19 149 PHE A O 1
ATOM 1091 N N . VAL A 1 150 ? -4.068 12.793 24.394 1.00 90.44 150 VAL A N 1
ATOM 1092 C CA . VAL A 1 150 ? -4.613 14.040 23.851 1.00 90.44 150 VAL A CA 1
ATOM 1093 C C . VAL A 1 150 ? -5.551 13.695 22.691 1.00 90.44 150 VAL A C 1
ATOM 1095 O O . VAL A 1 150 ? -5.067 13.176 21.680 1.00 90.44 150 VAL A O 1
ATOM 1098 N N . PRO A 1 151 ? -6.869 13.952 22.789 1.00 87.00 151 PRO A N 1
ATOM 1099 C CA . PRO A 1 151 ? -7.827 13.730 21.702 1.00 87.00 151 PRO A CA 1
ATOM 1100 C C . PRO A 1 151 ? -7.491 14.514 20.428 1.00 87.00 151 PRO A C 1
ATOM 1102 O O . PRO A 1 151 ? -6.711 15.466 20.453 1.00 87.00 151 PRO A O 1
ATOM 1105 N N . SER A 1 152 ? -8.053 14.103 19.293 1.00 84.81 152 SER A N 1
ATOM 1106 C CA . SER A 1 152 ? -7.928 14.861 18.050 1.00 84.81 152 SER A CA 1
ATOM 1107 C C . SER A 1 152 ? -8.641 16.208 18.175 1.00 84.81 152 SER A C 1
ATOM 1109 O O . SER A 1 152 ? -9.790 16.268 18.603 1.00 84.81 152 SER A O 1
ATOM 1111 N N . THR A 1 153 ? -7.971 17.284 17.766 1.00 82.00 153 THR A N 1
ATOM 1112 C CA . THR A 1 153 ? -8.562 18.629 17.665 1.00 82.00 153 THR A CA 1
ATOM 1113 C C . THR A 1 153 ? -9.189 18.893 16.296 1.00 82.00 153 THR A C 1
ATOM 1115 O O . THR A 1 153 ? -9.731 19.971 16.067 1.00 82.00 153 THR A O 1
ATOM 1118 N N . ALA A 1 154 ? -9.116 17.930 15.370 1.00 83.06 154 ALA A N 1
ATOM 1119 C CA . ALA A 1 154 ? -9.682 18.078 14.038 1.00 83.06 154 ALA A CA 1
ATOM 1120 C C . ALA A 1 154 ? -11.212 18.165 14.106 1.00 83.06 154 ALA A C 1
ATOM 1122 O O . ALA A 1 154 ? -11.871 17.296 14.680 1.00 83.06 154 ALA A O 1
ATOM 1123 N N . THR A 1 155 ? -11.776 19.198 13.483 1.00 78.44 155 THR A N 1
ATOM 1124 C CA . THR A 1 155 ? -13.225 19.375 13.392 1.00 78.44 155 THR A CA 1
ATOM 1125 C C . THR A 1 155 ? -13.820 18.304 12.476 1.00 78.44 155 THR A C 1
ATOM 1127 O O . THR A 1 155 ? -13.414 18.206 11.313 1.00 78.44 155 THR A O 1
ATOM 1130 N N . PRO A 1 156 ? -14.781 17.495 12.953 1.00 79.00 156 PRO A N 1
ATOM 1131 C CA . PRO A 1 156 ? -15.462 16.547 12.089 1.00 79.00 156 PRO A CA 1
ATOM 1132 C C . PRO A 1 156 ? -16.258 17.262 10.995 1.00 79.00 156 PRO A C 1
ATOM 1134 O O . PRO A 1 156 ? -16.947 18.244 11.261 1.00 79.00 156 PRO A O 1
ATOM 1137 N N . GLY A 1 157 ? -16.199 16.754 9.764 1.00 76.44 157 GLY A N 1
ATOM 1138 C CA . GLY A 1 157 ? -17.060 17.240 8.685 1.00 76.44 157 GLY A CA 1
ATOM 1139 C C . GLY A 1 157 ? -18.527 16.852 8.907 1.00 76.44 157 GLY A C 1
ATOM 1140 O O . GLY A 1 157 ? -18.813 15.775 9.428 1.00 76.44 157 GLY A O 1
ATOM 1141 N N . ALA A 1 158 ? -19.458 17.694 8.451 1.00 77.56 158 ALA A N 1
ATOM 1142 C CA . ALA A 1 158 ? -20.909 17.512 8.605 1.00 77.56 158 ALA A CA 1
ATOM 1143 C C . ALA A 1 158 ? -21.542 16.547 7.573 1.00 77.56 158 ALA A C 1
ATOM 1145 O O . ALA A 1 158 ? -22.675 16.738 7.138 1.00 77.56 158 ALA A O 1
ATOM 1146 N N . ALA A 1 159 ? -20.804 15.531 7.124 1.00 86.69 159 ALA A N 1
ATOM 1147 C CA . ALA A 1 159 ? -21.297 14.601 6.112 1.00 86.69 159 ALA A CA 1
ATOM 1148 C C . ALA A 1 159 ? -22.353 13.644 6.692 1.00 86.69 159 ALA A C 1
ATOM 1150 O O . ALA A 1 159 ? -22.197 13.131 7.800 1.00 86.69 159 ALA A O 1
ATOM 1151 N N . ALA A 1 160 ? -23.402 13.361 5.915 1.00 90.25 160 ALA A N 1
ATOM 1152 C CA . ALA A 1 160 ? -24.407 12.364 6.277 1.00 90.25 160 ALA A CA 1
ATOM 1153 C C . ALA A 1 160 ? -23.799 10.951 6.366 1.00 90.25 160 ALA A C 1
ATOM 1155 O O . ALA A 1 160 ? -22.819 10.635 5.682 1.00 90.25 160 ALA A O 1
ATOM 1156 N N . SER A 1 161 ? -24.401 10.086 7.188 1.00 92.81 161 SER A N 1
ATOM 1157 C CA . SER A 1 161 ? -23.982 8.686 7.298 1.00 92.81 161 SER A CA 1
ATOM 1158 C C . SER A 1 161 ? -24.238 7.924 5.997 1.00 92.81 161 SER A C 1
ATOM 1160 O O . SER A 1 161 ? -25.324 7.997 5.407 1.00 92.81 161 SER A O 1
ATOM 1162 N N . ARG A 1 162 ? -23.242 7.151 5.553 1.00 92.94 162 ARG A N 1
ATOM 1163 C CA . ARG A 1 162 ? -23.354 6.194 4.442 1.00 92.94 162 ARG A CA 1
ATOM 1164 C C . ARG A 1 162 ? -23.760 4.801 4.923 1.00 92.94 162 ARG A C 1
ATOM 1166 O O . ARG A 1 162 ? -24.096 3.958 4.096 1.00 92.94 162 ARG A O 1
ATOM 1173 N N . LEU A 1 163 ? -23.739 4.545 6.232 1.00 93.69 163 LEU A N 1
ATOM 1174 C CA . LEU A 1 163 ? -24.034 3.229 6.792 1.00 93.69 163 LEU A CA 1
ATOM 1175 C C . LEU A 1 163 ? -25.530 2.928 6.690 1.00 93.69 163 LEU A C 1
ATOM 1177 O O . LEU A 1 163 ? -26.381 3.797 6.892 1.00 93.69 163 LEU A O 1
ATOM 1181 N N . ARG A 1 164 ? -25.857 1.690 6.329 1.00 92.44 164 ARG A N 1
ATOM 1182 C CA . ARG A 1 164 ? -27.229 1.200 6.163 1.00 92.44 164 ARG A CA 1
ATOM 1183 C C . ARG A 1 164 ? -27.356 -0.158 6.837 1.00 92.44 164 ARG A C 1
ATOM 1185 O O . ARG A 1 164 ? -26.367 -0.875 6.958 1.00 92.44 164 ARG A O 1
ATOM 1192 N N . GLY A 1 165 ? -28.574 -0.502 7.237 1.00 89.69 165 GLY A N 1
ATOM 1193 C CA . GLY A 1 165 ? -28.894 -1.778 7.864 1.00 89.69 165 GLY A CA 1
ATOM 1194 C C . GLY A 1 165 ? -29.580 -1.601 9.211 1.00 89.69 165 GLY A C 1
ATOM 1195 O O . GLY A 1 165 ? -29.304 -0.652 9.948 1.00 89.69 165 GLY A O 1
ATOM 1196 N N . ASP A 1 166 ? -30.454 -2.555 9.507 1.00 87.88 166 ASP A N 1
ATOM 1197 C CA . ASP A 1 166 ? -31.229 -2.619 10.736 1.00 87.88 166 ASP A CA 1
ATOM 1198 C C . ASP A 1 166 ? -30.869 -3.880 11.523 1.00 87.88 166 ASP A C 1
ATOM 1200 O O . ASP A 1 166 ? -30.530 -4.922 10.961 1.00 87.88 166 ASP A O 1
ATOM 1204 N N . GLY A 1 167 ? -30.949 -3.776 12.848 1.00 89.81 167 GLY A N 1
ATOM 1205 C CA . GLY A 1 167 ? -30.632 -4.863 13.767 1.00 89.81 167 GLY A CA 1
ATOM 1206 C C . GLY A 1 167 ? -29.220 -4.803 14.366 1.00 89.81 167 GLY A C 1
ATOM 1207 O O . GLY A 1 167 ? -28.453 -3.870 14.116 1.00 89.81 167 GLY A O 1
ATOM 1208 N N . PRO A 1 168 ? -28.872 -5.779 15.223 1.00 90.69 168 PRO A N 1
ATOM 1209 C CA . PRO A 1 168 ? -27.642 -5.736 16.005 1.00 90.69 168 PRO A CA 1
ATOM 1210 C C . PRO A 1 168 ? -26.381 -5.753 15.133 1.00 90.69 168 PRO A C 1
ATOM 1212 O O . PRO A 1 168 ? -26.145 -6.700 14.379 1.00 90.69 168 PRO A O 1
ATOM 1215 N N . LEU A 1 169 ? -25.529 -4.738 15.313 1.00 94.00 169 LEU A N 1
ATOM 1216 C CA . LEU A 1 169 ? -24.242 -4.585 14.621 1.00 94.00 169 LEU A CA 1
ATOM 1217 C C . LEU A 1 169 ? -24.362 -4.464 13.086 1.00 94.00 169 LEU A C 1
ATOM 1219 O O . LEU A 1 169 ? -23.386 -4.726 12.377 1.00 94.00 169 LEU A O 1
ATOM 1223 N N . ALA A 1 170 ? -25.538 -4.121 12.551 1.00 95.62 170 ALA A N 1
ATOM 1224 C CA . ALA A 1 170 ? -25.756 -4.025 11.110 1.00 95.62 170 ALA A CA 1
ATOM 1225 C C . ALA A 1 170 ? -24.931 -2.889 10.484 1.00 95.62 170 ALA A C 1
ATOM 1227 O O . ALA A 1 170 ? -24.208 -3.122 9.513 1.00 95.62 170 ALA A O 1
ATOM 1228 N N . ARG A 1 171 ? -24.943 -1.686 11.076 1.00 95.69 171 ARG A N 1
ATOM 1229 C CA . ARG A 1 171 ? -24.118 -0.562 10.605 1.00 95.69 171 ARG A CA 1
ATOM 1230 C C . ARG A 1 171 ? -22.636 -0.809 10.852 1.00 95.69 171 ARG A C 1
ATOM 1232 O O . ARG A 1 171 ? -21.819 -0.465 10.003 1.00 95.69 171 ARG A O 1
ATOM 1239 N N . ALA A 1 172 ? -22.274 -1.464 11.954 1.00 95.56 172 ALA A N 1
ATOM 1240 C CA . ALA A 1 172 ? -20.891 -1.851 12.224 1.00 95.56 172 ALA A CA 1
ATOM 1241 C C . ALA A 1 172 ? -20.333 -2.840 11.179 1.00 95.56 172 ALA A C 1
ATOM 1243 O O . ALA A 1 172 ? -19.152 -2.759 10.837 1.00 95.56 172 ALA A O 1
ATOM 1244 N N . ARG A 1 173 ? -21.161 -3.738 10.627 1.00 95.25 173 ARG A N 1
ATOM 1245 C CA . ARG A 1 173 ? -20.791 -4.603 9.487 1.00 95.25 173 ARG A CA 1
ATOM 1246 C C . ARG A 1 173 ? -20.806 -3.861 8.150 1.00 95.25 173 ARG A C 1
ATOM 1248 O O . ARG A 1 173 ? -19.913 -4.059 7.323 1.00 95.25 173 ARG A O 1
ATOM 1255 N N . ALA A 1 174 ? -21.778 -2.973 7.941 1.00 94.12 174 ALA A N 1
ATOM 1256 C CA . ALA A 1 174 ? -21.820 -2.110 6.761 1.00 94.12 174 ALA A CA 1
ATOM 1257 C C . ALA A 1 174 ? -20.574 -1.217 6.673 1.00 94.12 174 ALA A C 1
ATOM 1259 O O . ALA A 1 174 ? -20.065 -0.975 5.578 1.00 94.12 174 ALA A O 1
ATOM 1260 N N . ALA A 1 175 ? -20.042 -0.793 7.826 1.00 93.50 175 ALA A N 1
ATOM 1261 C CA . ALA A 1 175 ? -18.787 -0.069 7.903 1.00 93.50 175 ALA A CA 1
ATOM 1262 C C . ALA A 1 175 ? -17.648 -0.892 7.300 1.00 93.50 175 ALA A C 1
ATOM 1264 O O . ALA A 1 175 ? -16.951 -0.355 6.457 1.00 93.50 175 ALA A O 1
ATOM 1265 N N . GLU A 1 176 ? -17.485 -2.181 7.628 1.00 91.38 176 GLU A N 1
ATOM 1266 C CA . GLU A 1 176 ? -16.445 -3.008 6.989 1.00 91.38 176 GLU A CA 1
ATOM 1267 C C . GLU A 1 176 ? -16.645 -3.085 5.470 1.00 91.38 176 GLU A C 1
ATOM 1269 O O . GLU A 1 176 ? -15.710 -2.818 4.714 1.00 91.38 176 GLU A O 1
ATOM 1274 N N . SER A 1 177 ? -17.876 -3.364 5.030 1.00 87.94 177 SER A N 1
ATOM 1275 C CA . SER A 1 177 ? -18.212 -3.550 3.610 1.00 87.94 177 SER A CA 1
ATOM 1276 C C . SER A 1 177 ? -17.867 -2.325 2.757 1.00 87.94 177 SER A C 1
ATOM 1278 O O . SER A 1 177 ? -17.332 -2.464 1.658 1.00 87.94 177 SER A O 1
ATOM 1280 N N . LEU A 1 178 ? -18.100 -1.116 3.286 1.00 86.56 178 LEU A N 1
ATOM 1281 C CA . LEU A 1 178 ? -17.724 0.140 2.632 1.00 86.56 178 LEU A CA 1
ATOM 1282 C C . LEU A 1 178 ? -16.225 0.170 2.287 1.00 86.56 178 LEU A C 1
ATOM 1284 O O . LEU A 1 178 ? -15.839 0.611 1.204 1.00 86.56 178 LEU A O 1
ATOM 1288 N N . PHE A 1 179 ? -15.368 -0.300 3.196 1.00 80.50 179 PHE A N 1
ATOM 1289 C CA . PHE A 1 179 ? -13.921 -0.264 2.992 1.00 80.50 179 PHE A CA 1
ATOM 1290 C C . PHE A 1 179 ? -13.394 -1.463 2.231 1.00 80.50 179 PHE A C 1
ATOM 1292 O O . PHE A 1 179 ? -12.414 -1.295 1.513 1.00 80.50 179 PHE A O 1
ATOM 1299 N N . THR A 1 180 ? -14.018 -2.636 2.328 1.00 76.38 180 THR A N 1
ATOM 1300 C CA . THR A 1 180 ? -13.644 -3.779 1.486 1.00 76.38 180 THR A CA 1
ATOM 1301 C C . THR A 1 180 ? -13.773 -3.418 0.004 1.00 76.38 180 THR A C 1
ATOM 1303 O O . THR A 1 180 ? -12.831 -3.639 -0.757 1.00 76.38 180 THR A O 1
ATOM 1306 N N . THR A 1 181 ? -14.874 -2.770 -0.391 1.00 74.44 181 THR A N 1
ATOM 1307 C CA . THR A 1 181 ? -15.092 -2.322 -1.775 1.00 74.44 181 THR A CA 1
ATOM 1308 C C . THR A 1 181 ? -14.090 -1.246 -2.192 1.00 74.44 181 THR A C 1
ATOM 1310 O O . THR A 1 181 ? -13.403 -1.402 -3.200 1.00 74.44 181 THR A O 1
ATOM 1313 N N . LEU A 1 182 ? -13.924 -0.192 -1.382 1.00 72.75 182 LEU A N 1
ATOM 1314 C CA . LEU A 1 182 ? -12.977 0.888 -1.687 1.00 72.75 182 LEU A CA 1
ATOM 1315 C C . LEU A 1 182 ? -11.524 0.392 -1.781 1.00 72.75 182 LEU A C 1
ATOM 1317 O O . LEU A 1 182 ? -10.756 0.881 -2.606 1.00 72.75 182 LEU A O 1
ATOM 1321 N N . GLN A 1 183 ? -11.135 -0.579 -0.950 1.00 71.75 183 GLN A N 1
ATOM 1322 C CA . GLN A 1 183 ? -9.805 -1.192 -0.990 1.00 71.75 183 GLN A CA 1
ATOM 1323 C C . GLN A 1 183 ? -9.583 -2.024 -2.247 1.00 71.75 183 GLN A C 1
ATOM 1325 O O . GLN A 1 183 ? -8.512 -1.939 -2.853 1.00 71.75 183 GLN A O 1
ATOM 1330 N N . ALA A 1 184 ? -10.584 -2.807 -2.652 1.00 73.31 184 ALA A N 1
ATOM 1331 C CA . ALA A 1 184 ? -10.526 -3.574 -3.888 1.00 73.31 184 ALA A CA 1
ATOM 1332 C C . ALA A 1 184 ? -10.345 -2.639 -5.095 1.00 73.31 184 ALA A C 1
ATOM 1334 O O . ALA A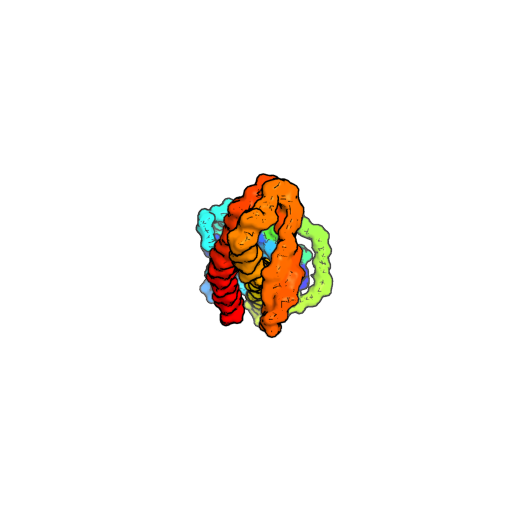 1 184 ? -9.429 -2.831 -5.894 1.00 73.31 184 ALA A O 1
ATOM 1335 N N . GLU A 1 185 ? -11.137 -1.567 -5.176 1.00 76.94 185 GLU A N 1
ATOM 1336 C CA . GLU A 1 185 ? -11.025 -0.560 -6.237 1.00 76.94 185 GLU A CA 1
ATOM 1337 C C . GLU A 1 185 ? -9.664 0.148 -6.233 1.00 76.94 185 GLU A C 1
ATOM 1339 O O . GLU A 1 185 ? -9.035 0.300 -7.285 1.00 76.94 185 GLU A O 1
ATOM 1344 N N . ALA A 1 186 ? -9.173 0.549 -5.057 1.00 74.44 186 ALA A N 1
ATOM 1345 C CA . ALA A 1 186 ? -7.881 1.212 -4.919 1.00 74.44 186 ALA A CA 1
ATOM 1346 C C . ALA A 1 186 ? -6.718 0.298 -5.327 1.00 74.44 186 ALA A C 1
ATOM 1348 O O . ALA A 1 186 ? -5.813 0.744 -6.033 1.00 74.44 186 ALA A O 1
ATOM 1349 N N . THR A 1 187 ? -6.766 -0.981 -4.948 1.00 75.00 187 THR A N 1
ATOM 1350 C CA . THR A 1 187 ? -5.744 -1.978 -5.297 1.00 75.00 187 THR A CA 1
ATOM 1351 C C . THR A 1 187 ? -5.743 -2.247 -6.798 1.00 75.00 187 THR A C 1
ATOM 1353 O O . THR A 1 187 ? -4.686 -2.212 -7.426 1.00 75.00 187 THR A O 1
ATOM 1356 N N . VAL A 1 188 ? -6.921 -2.416 -7.408 1.00 80.75 188 VAL A N 1
ATOM 1357 C CA . VAL A 1 188 ? -7.049 -2.559 -8.866 1.00 80.75 188 VAL A CA 1
ATOM 1358 C C . VAL A 1 188 ? -6.526 -1.312 -9.581 1.00 80.75 188 VAL A C 1
ATOM 1360 O O . VAL A 1 188 ? -5.771 -1.422 -10.546 1.00 80.75 188 VAL A O 1
ATOM 1363 N N . SER A 1 189 ? -6.872 -0.113 -9.107 1.00 79.56 189 SER A N 1
ATOM 1364 C CA . SER A 1 189 ? -6.361 1.140 -9.670 1.00 79.56 189 SER A CA 1
ATOM 1365 C C . SER A 1 189 ? -4.839 1.258 -9.526 1.00 79.56 189 SER A C 1
ATOM 1367 O O . SER A 1 189 ? -4.180 1.740 -10.448 1.00 79.56 189 SER A O 1
ATOM 1369 N N . ALA A 1 190 ? -4.264 0.854 -8.393 1.00 79.19 190 ALA A N 1
ATOM 1370 C CA . ALA A 1 190 ? -2.821 0.872 -8.169 1.00 79.19 190 ALA A CA 1
ATOM 1371 C C . ALA A 1 190 ? -2.100 -0.103 -9.111 1.00 79.19 190 ALA A C 1
ATOM 1373 O O . ALA A 1 190 ? -1.209 0.324 -9.844 1.00 79.19 190 ALA A O 1
ATOM 1374 N N . ALA A 1 191 ? -2.565 -1.352 -9.193 1.00 83.50 191 ALA A N 1
ATOM 1375 C CA . ALA A 1 191 ? -2.025 -2.355 -10.108 1.00 83.50 191 ALA A CA 1
ATOM 1376 C C . ALA A 1 191 ? -2.099 -1.888 -11.573 1.00 83.50 191 ALA A C 1
ATOM 1378 O O . ALA A 1 191 ? -1.107 -1.933 -12.299 1.00 83.50 191 ALA A O 1
ATOM 1379 N N . ARG A 1 192 ? -3.237 -1.321 -12.002 1.00 89.94 192 ARG A N 1
ATOM 1380 C CA . ARG A 1 192 ? -3.384 -0.730 -13.347 1.00 89.94 192 ARG A CA 1
ATOM 1381 C C . ARG A 1 192 ? -2.379 0.393 -13.608 1.00 89.94 192 ARG A C 1
ATOM 1383 O O . ARG A 1 192 ? -1.848 0.503 -14.712 1.00 89.94 192 ARG A O 1
ATOM 1390 N N . ARG A 1 193 ? -2.115 1.247 -12.614 1.00 90.88 193 ARG A N 1
ATOM 1391 C CA . ARG A 1 193 ? -1.117 2.323 -12.734 1.00 90.88 193 ARG A CA 1
ATOM 1392 C C . ARG A 1 193 ? 0.295 1.764 -12.854 1.00 90.88 193 ARG A C 1
ATOM 1394 O O . ARG A 1 193 ? 1.055 2.283 -13.666 1.00 90.88 193 ARG A O 1
ATOM 1401 N N . GLU A 1 194 ? 0.641 0.736 -12.087 1.00 90.31 194 GLU A N 1
ATOM 1402 C CA . GLU A 1 194 ? 1.946 0.074 -12.171 1.00 90.31 194 GLU A CA 1
ATOM 1403 C C . GLU A 1 194 ? 2.168 -0.547 -13.550 1.00 90.31 194 GLU A C 1
ATOM 1405 O O . GLU A 1 194 ? 3.173 -0.237 -14.193 1.00 90.31 194 GLU A O 1
ATOM 1410 N N . VAL A 1 195 ? 1.191 -1.308 -14.051 1.00 94.25 195 VAL A N 1
ATOM 1411 C CA . VAL A 1 195 ? 1.217 -1.871 -15.410 1.00 94.25 195 VAL A CA 1
ATOM 1412 C C . VAL A 1 195 ? 1.355 -0.758 -16.451 1.00 94.25 195 VAL A C 1
ATOM 1414 O O . VAL A 1 195 ? 2.260 -0.797 -17.280 1.00 94.25 195 VAL A O 1
ATOM 1417 N N . SER A 1 196 ? 0.550 0.307 -16.368 1.00 94.06 196 SER A N 1
ATOM 1418 C CA . SER A 1 196 ? 0.645 1.446 -17.294 1.00 94.06 196 SER A CA 1
ATOM 1419 C C . SER A 1 196 ? 2.024 2.118 -17.267 1.00 94.06 196 SER A C 1
ATOM 1421 O O . SER A 1 196 ? 2.565 2.494 -18.310 1.00 94.06 196 SER A O 1
ATOM 1423 N N . GLN A 1 197 ? 2.627 2.277 -16.087 1.00 95.25 197 GLN A N 1
ATOM 1424 C CA . GLN A 1 197 ? 3.975 2.828 -15.965 1.00 95.25 197 GLN A CA 1
ATOM 1425 C C . GLN A 1 197 ? 5.039 1.883 -16.527 1.00 95.25 197 GLN A C 1
ATOM 1427 O O . GLN A 1 197 ? 6.005 2.366 -17.118 1.00 95.25 197 GLN A O 1
ATOM 1432 N N . ALA A 1 198 ? 4.895 0.571 -16.335 1.00 94.56 198 ALA A N 1
ATOM 1433 C CA . ALA A 1 198 ? 5.784 -0.430 -16.914 1.00 94.56 198 ALA A CA 1
ATOM 1434 C C . ALA A 1 198 ? 5.712 -0.401 -18.447 1.00 94.56 198 ALA A C 1
ATOM 1436 O O . ALA A 1 198 ? 6.746 -0.236 -19.094 1.00 94.56 198 ALA A O 1
ATOM 1437 N N . LEU A 1 199 ? 4.503 -0.406 -19.019 1.00 96.44 199 LEU A N 1
ATOM 1438 C CA . LEU A 1 199 ? 4.279 -0.286 -20.463 1.00 96.44 199 LEU A CA 1
ATOM 1439 C C . LEU A 1 199 ? 4.918 0.989 -21.031 1.00 96.44 199 LEU A C 1
ATOM 1441 O O . LEU A 1 199 ? 5.730 0.910 -21.949 1.00 96.44 199 LEU A O 1
ATOM 1445 N N . LYS A 1 200 ? 4.689 2.158 -20.413 1.00 96.94 200 LYS A N 1
ATOM 1446 C CA . LYS A 1 200 ? 5.328 3.422 -20.839 1.00 96.94 200 LYS A CA 1
ATOM 1447 C C . LYS A 1 200 ? 6.858 3.373 -20.791 1.00 96.94 200 LYS A C 1
ATOM 1449 O O . LYS A 1 200 ? 7.525 4.030 -21.592 1.00 96.94 200 LYS A O 1
ATOM 1454 N N . ARG A 1 201 ? 7.445 2.656 -19.825 1.00 96.81 201 ARG A N 1
ATOM 1455 C CA . ARG A 1 201 ? 8.907 2.478 -19.738 1.00 96.81 201 ARG A CA 1
ATOM 1456 C C . ARG A 1 201 ? 9.421 1.576 -20.857 1.00 96.81 201 ARG A C 1
ATOM 1458 O O . ARG A 1 201 ? 10.440 1.917 -21.463 1.00 96.81 201 ARG A O 1
ATOM 1465 N N . LEU A 1 202 ? 8.726 0.474 -21.137 1.00 96.25 202 LEU A N 1
ATOM 1466 C CA . LEU A 1 202 ? 9.050 -0.433 -22.238 1.00 96.25 202 LEU A CA 1
ATOM 1467 C C . LEU A 1 202 ? 8.951 0.283 -23.587 1.00 96.25 202 LEU A C 1
ATOM 1469 O O . LEU A 1 202 ? 9.920 0.265 -24.338 1.00 96.25 202 LEU A O 1
ATOM 1473 N N . GLU A 1 203 ? 7.869 1.023 -23.843 1.00 96.00 203 GLU A N 1
ATOM 1474 C CA . GLU A 1 203 ? 7.679 1.812 -25.071 1.00 96.00 203 GLU A CA 1
ATOM 1475 C C . GLU A 1 203 ? 8.808 2.829 -25.287 1.00 96.00 203 GLU A C 1
ATOM 1477 O O . GLU A 1 203 ? 9.421 2.879 -26.353 1.00 96.00 203 GLU A O 1
ATOM 1482 N N . ARG A 1 204 ? 9.165 3.603 -24.253 1.00 96.94 204 ARG A N 1
ATOM 1483 C CA . ARG A 1 204 ? 10.290 4.555 -24.326 1.00 96.94 204 ARG A CA 1
ATOM 1484 C C . ARG A 1 204 ? 11.631 3.869 -24.577 1.00 96.94 204 ARG A C 1
ATOM 1486 O O . ARG A 1 204 ? 12.525 4.477 -25.162 1.00 96.94 204 ARG A O 1
ATOM 1493 N N . THR A 1 205 ? 11.801 2.645 -24.087 1.00 96.31 205 THR A N 1
ATOM 1494 C CA . THR A 1 205 ? 13.030 1.868 -24.283 1.00 96.31 205 THR A CA 1
ATOM 1495 C C . THR A 1 205 ? 13.077 1.304 -25.700 1.00 96.31 205 THR A C 1
ATOM 1497 O O . THR A 1 205 ? 14.102 1.454 -26.360 1.00 96.31 205 THR A O 1
ATOM 1500 N N . ALA A 1 206 ? 11.967 0.749 -26.195 1.00 96.50 206 ALA A N 1
ATOM 1501 C CA . ALA A 1 206 ? 11.818 0.269 -27.565 1.00 96.50 206 ALA A CA 1
ATOM 1502 C C . ALA A 1 206 ? 12.086 1.391 -28.577 1.00 96.50 206 ALA A C 1
ATOM 1504 O O . ALA A 1 206 ? 12.934 1.214 -29.443 1.00 96.50 206 ALA A O 1
ATOM 1505 N N . ALA A 1 207 ? 11.509 2.582 -28.385 1.00 96.00 207 ALA A N 1
ATOM 1506 C CA . ALA A 1 207 ? 11.737 3.732 -29.265 1.00 96.00 207 ALA A CA 1
ATOM 1507 C C . ALA A 1 207 ? 13.224 4.134 -29.374 1.00 96.00 207 ALA A C 1
ATOM 1509 O O . ALA A 1 207 ? 13.698 4.515 -30.443 1.00 96.00 207 ALA A O 1
ATOM 1510 N N . LYS A 1 208 ? 14.000 4.025 -28.283 1.00 95.56 208 LYS A N 1
ATOM 1511 C CA . LYS A 1 208 ? 15.455 4.275 -28.317 1.00 95.56 208 LYS A CA 1
ATOM 1512 C C . LYS A 1 208 ? 16.198 3.198 -29.107 1.00 95.56 208 LYS A C 1
ATOM 1514 O O . LYS A 1 208 ? 17.085 3.525 -29.888 1.00 95.56 208 LYS A O 1
ATOM 1519 N N . VAL A 1 209 ? 15.829 1.931 -28.913 1.00 95.25 209 VAL A N 1
ATOM 1520 C CA . VAL A 1 209 ? 16.421 0.794 -29.636 1.00 95.25 209 VAL A CA 1
ATOM 1521 C C . VAL A 1 209 ? 16.080 0.862 -31.129 1.00 95.25 209 VAL A C 1
ATOM 1523 O O . VAL A 1 209 ? 16.948 0.620 -31.962 1.00 95.25 209 VAL A O 1
ATOM 1526 N N . GLU A 1 210 ? 14.856 1.258 -31.479 1.00 95.06 210 GLU A N 1
ATOM 1527 C CA . GLU A 1 210 ? 14.423 1.499 -32.859 1.00 95.06 210 GLU A CA 1
ATOM 1528 C C . GLU A 1 210 ? 15.203 2.649 -33.505 1.00 95.06 210 GLU A C 1
ATOM 1530 O O . GLU A 1 210 ? 15.654 2.519 -34.642 1.00 95.06 210 GLU A O 1
ATOM 1535 N N . ALA A 1 211 ? 15.446 3.742 -32.773 1.00 92.25 211 ALA A N 1
ATOM 1536 C CA . ALA A 1 211 ? 16.282 4.839 -33.256 1.00 92.25 211 ALA A CA 1
ATOM 1537 C C . ALA A 1 211 ? 17.738 4.403 -33.509 1.00 92.25 211 ALA A C 1
ATOM 1539 O O . ALA A 1 211 ? 18.346 4.827 -34.494 1.00 92.25 211 ALA A O 1
ATOM 1540 N N . ASP A 1 212 ? 18.301 3.540 -32.658 1.00 89.00 212 ASP A N 1
ATOM 1541 C CA . ASP A 1 212 ? 19.631 2.964 -32.880 1.00 89.00 212 ASP A CA 1
ATOM 1542 C C . ASP A 1 212 ? 19.643 2.011 -34.087 1.00 89.00 212 ASP A C 1
ATOM 1544 O O . ASP A 1 212 ? 20.574 2.062 -34.892 1.00 89.00 212 ASP A O 1
ATOM 1548 N N . LEU A 1 213 ? 18.593 1.202 -34.270 1.00 92.81 213 LEU A N 1
ATOM 1549 C CA . LEU A 1 213 ? 18.436 0.321 -35.431 1.00 92.81 213 LEU A CA 1
ATOM 1550 C C . LEU A 1 213 ? 18.294 1.113 -36.740 1.00 92.81 213 LEU A C 1
ATOM 1552 O O . LEU A 1 213 ? 18.847 0.720 -37.766 1.00 92.81 213 LEU A O 1
ATOM 1556 N N . ALA A 1 214 ? 17.616 2.263 -36.715 1.00 92.06 214 ALA A N 1
ATOM 1557 C CA . ALA A 1 214 ? 17.496 3.138 -37.879 1.00 92.06 214 ALA A CA 1
ATOM 1558 C C . ALA A 1 214 ? 18.865 3.646 -38.374 1.00 92.06 214 ALA A C 1
ATOM 1560 O O . ALA A 1 214 ? 19.061 3.833 -39.576 1.00 92.06 214 ALA A O 1
ATOM 1561 N N . ARG A 1 215 ? 19.863 3.791 -37.485 1.00 90.69 215 ARG A N 1
ATOM 1562 C CA . ARG A 1 215 ? 21.236 4.175 -37.876 1.00 90.69 215 ARG A CA 1
ATOM 1563 C C . ARG A 1 215 ? 21.926 3.119 -38.738 1.00 90.69 215 ARG A C 1
ATOM 1565 O O . ARG A 1 215 ? 22.847 3.459 -39.480 1.00 90.69 215 ARG A O 1
ATOM 1572 N N . THR A 1 216 ? 21.476 1.863 -38.712 1.00 93.00 216 THR A N 1
ATOM 1573 C CA . THR A 1 216 ? 21.985 0.805 -39.598 1.00 93.00 216 THR A CA 1
ATOM 1574 C C . THR A 1 216 ? 21.773 1.135 -41.079 1.00 93.00 216 THR A C 1
ATOM 1576 O O . THR A 1 216 ? 22.540 0.653 -41.909 1.00 93.00 216 THR A O 1
ATOM 1579 N N . ALA A 1 217 ? 20.836 2.027 -41.428 1.00 91.56 217 ALA A N 1
ATOM 1580 C CA . ALA A 1 217 ? 20.678 2.530 -42.796 1.00 91.56 217 ALA A CA 1
ATOM 1581 C C . ALA A 1 217 ? 21.953 3.202 -43.353 1.00 91.56 217 ALA A C 1
ATOM 1583 O O . ALA A 1 217 ? 22.135 3.269 -44.564 1.00 91.56 217 ALA A O 1
ATOM 1584 N N . GLN A 1 218 ? 22.873 3.650 -42.490 1.00 91.44 218 GLN A N 1
ATOM 1585 C CA . GLN A 1 218 ? 24.169 4.212 -42.893 1.00 91.44 218 GLN A CA 1
ATOM 1586 C C . GLN A 1 218 ? 25.214 3.135 -43.235 1.00 91.44 218 GLN A C 1
ATOM 1588 O O . GLN A 1 218 ? 26.251 3.441 -43.825 1.00 91.44 218 GLN A O 1
ATOM 1593 N N . ALA A 1 219 ? 24.979 1.869 -42.874 1.00 93.81 219 ALA A N 1
ATOM 1594 C CA . ALA A 1 219 ? 25.952 0.795 -43.056 1.00 93.81 219 ALA A CA 1
ATOM 1595 C C . ALA A 1 219 ? 26.316 0.554 -44.539 1.00 93.81 219 ALA A C 1
ATOM 1597 O O . ALA A 1 219 ? 27.515 0.513 -44.829 1.00 93.81 219 ALA A O 1
ATOM 1598 N N . PRO A 1 220 ? 25.362 0.472 -45.494 1.00 93.81 220 PRO A N 1
ATOM 1599 C CA . PRO A 1 220 ? 25.688 0.345 -46.917 1.00 93.81 220 PRO A CA 1
ATOM 1600 C C . PRO A 1 220 ? 26.571 1.489 -47.420 1.00 93.81 220 PRO A C 1
ATOM 1602 O O . PRO A 1 220 ? 27.547 1.243 -48.123 1.00 93.81 220 PRO A O 1
ATOM 1605 N N . ARG A 1 221 ? 26.302 2.722 -46.971 1.00 93.19 221 ARG A N 1
ATOM 1606 C CA . ARG A 1 221 ? 27.105 3.895 -47.329 1.00 93.19 221 ARG A CA 1
ATOM 1607 C C . ARG A 1 221 ? 28.539 3.789 -46.815 1.00 93.19 221 ARG A C 1
ATOM 1609 O O . ARG A 1 221 ? 29.476 4.093 -47.543 1.00 93.19 221 ARG A O 1
ATOM 1616 N N . HIS A 1 222 ? 28.741 3.328 -45.580 1.00 95.06 222 HIS A N 1
ATOM 1617 C CA . HIS A 1 222 ? 30.092 3.078 -45.072 1.00 95.06 222 HIS A CA 1
ATOM 1618 C C . HIS A 1 222 ? 30.819 1.986 -45.862 1.00 95.06 222 HIS A C 1
ATOM 1620 O O . HIS A 1 222 ? 32.013 2.129 -46.108 1.00 95.06 222 HIS A O 1
ATOM 1626 N N . ARG A 1 223 ? 30.118 0.929 -46.285 1.00 95.25 223 ARG A N 1
ATOM 1627 C CA . ARG A 1 223 ? 30.699 -0.120 -47.128 1.00 95.25 223 ARG A CA 1
ATOM 1628 C C . ARG A 1 223 ? 31.133 0.426 -48.493 1.00 95.25 223 ARG A C 1
ATOM 1630 O O . ARG A 1 223 ? 32.281 0.221 -48.869 1.00 95.25 223 ARG A O 1
ATOM 1637 N N . GLU A 1 224 ? 30.254 1.154 -49.178 1.00 92.94 224 GLU A N 1
ATOM 1638 C CA . GLU A 1 224 ? 30.523 1.790 -50.477 1.00 92.94 224 GLU A CA 1
ATOM 1639 C C . GLU A 1 224 ? 31.745 2.720 -50.406 1.00 92.94 224 GLU A C 1
ATOM 1641 O O . GLU A 1 224 ? 32.666 2.614 -51.212 1.00 92.94 224 GLU A O 1
ATOM 1646 N N . LEU A 1 225 ? 31.803 3.589 -49.390 1.00 92.56 225 LEU A N 1
ATOM 1647 C CA . LEU A 1 225 ? 32.940 4.489 -49.183 1.00 92.56 225 LEU A CA 1
ATOM 1648 C C . LEU A 1 225 ? 34.244 3.718 -48.929 1.00 92.56 225 LEU A C 1
ATOM 1650 O O . LEU A 1 225 ? 35.280 4.085 -49.476 1.00 92.56 225 LEU A O 1
ATOM 1654 N N . GLY A 1 226 ? 34.204 2.633 -48.148 1.00 93.56 226 GLY A N 1
ATOM 1655 C CA . GLY A 1 226 ? 35.361 1.757 -47.945 1.00 93.56 226 GLY A CA 1
ATOM 1656 C C . GLY A 1 226 ? 35.856 1.123 -49.250 1.00 93.56 226 GLY A C 1
ATOM 1657 O O . GLY A 1 226 ? 37.054 1.144 -49.525 1.00 93.56 226 GLY A O 1
ATOM 1658 N N . GLU A 1 227 ? 34.945 0.616 -50.083 1.00 93.69 227 GLU A N 1
ATOM 1659 C CA . GLU A 1 227 ? 35.265 0.018 -51.388 1.00 93.69 227 GLU A CA 1
ATOM 1660 C C . GLU A 1 227 ? 35.870 1.045 -52.363 1.00 93.69 227 GLU A C 1
ATOM 1662 O O . GLU A 1 227 ? 36.888 0.765 -53.004 1.00 93.69 227 GLU A O 1
ATOM 1667 N N . LEU A 1 228 ? 35.308 2.257 -52.428 1.00 91.88 228 LEU A N 1
ATOM 1668 C CA . LEU A 1 228 ? 35.834 3.351 -53.253 1.00 91.88 228 LEU A CA 1
ATOM 1669 C C . LEU A 1 228 ? 37.237 3.783 -52.809 1.00 91.88 228 LEU A C 1
ATOM 1671 O O . LEU A 1 228 ? 38.118 3.968 -53.650 1.00 91.88 228 LEU A O 1
ATOM 1675 N N . LEU A 1 229 ? 37.480 3.895 -51.502 1.00 91.31 229 LEU A N 1
ATOM 1676 C CA . LEU A 1 229 ? 38.794 4.264 -50.966 1.00 91.31 229 LEU A CA 1
ATOM 1677 C C . LEU A 1 229 ? 39.866 3.212 -51.267 1.00 91.31 229 LEU A C 1
ATOM 1679 O O . LEU A 1 229 ? 41.004 3.572 -51.561 1.00 91.31 229 LEU A O 1
ATOM 1683 N N . VAL A 1 230 ? 39.509 1.923 -51.250 1.00 92.00 230 VAL A N 1
ATOM 1684 C CA . VAL A 1 230 ? 40.420 0.845 -51.665 1.00 92.00 230 VAL A CA 1
ATOM 1685 C C . VAL A 1 230 ? 40.700 0.919 -53.167 1.00 92.00 230 VAL A C 1
ATOM 1687 O O . VAL A 1 230 ? 41.863 0.878 -53.570 1.00 92.00 230 VAL A O 1
ATOM 1690 N N . ARG A 1 231 ? 39.663 1.080 -54.002 1.00 90.75 231 ARG A N 1
ATOM 1691 C CA . ARG A 1 231 ? 39.807 1.182 -55.466 1.00 90.75 231 ARG A CA 1
ATOM 1692 C C . ARG A 1 231 ? 40.689 2.365 -55.879 1.00 90.75 231 ARG A C 1
ATOM 1694 O O . ARG A 1 231 ? 41.499 2.233 -56.791 1.00 90.75 231 ARG A O 1
ATOM 1701 N N . HIS A 1 232 ? 40.549 3.501 -55.201 1.00 88.88 232 HIS A N 1
ATOM 1702 C CA . HIS A 1 232 ? 41.269 4.744 -55.493 1.00 88.88 232 HIS A CA 1
ATOM 1703 C C . HIS A 1 232 ? 42.430 5.011 -54.517 1.00 88.88 232 HIS A C 1
ATOM 1705 O O . HIS A 1 232 ? 42.877 6.152 -54.364 1.00 88.88 232 HIS A O 1
ATOM 1711 N N . ALA A 1 233 ? 42.969 3.968 -53.874 1.00 83.00 233 ALA A N 1
ATOM 1712 C CA . ALA A 1 233 ? 44.016 4.108 -52.860 1.00 83.00 233 ALA A CA 1
ATOM 1713 C C . ALA A 1 233 ? 45.263 4.845 -53.382 1.00 83.00 233 ALA A C 1
ATOM 1715 O O . ALA A 1 233 ? 45.823 5.680 -52.675 1.00 83.00 233 ALA A O 1
ATOM 1716 N N . GLY A 1 234 ? 45.654 4.607 -54.641 1.00 82.56 234 GLY A N 1
ATOM 1717 C CA . GLY A 1 234 ? 46.798 5.273 -55.278 1.00 82.56 234 GLY A CA 1
ATOM 1718 C C . GLY A 1 234 ? 46.600 6.769 -55.563 1.00 82.56 234 GLY A C 1
ATOM 1719 O O . GLY A 1 234 ? 47.577 7.489 -55.746 1.00 82.56 234 GLY A O 1
ATOM 1720 N N . GLN A 1 235 ? 45.355 7.254 -55.578 1.00 82.00 235 GLN A N 1
ATOM 1721 C CA . GLN A 1 235 ? 45.013 8.668 -55.800 1.00 82.00 235 GLN A CA 1
ATOM 1722 C C . GLN A 1 235 ? 44.876 9.444 -54.479 1.00 82.00 235 GLN A C 1
ATOM 1724 O O . GLN A 1 235 ? 44.881 10.675 -54.467 1.00 82.00 235 GLN A O 1
ATOM 1729 N N . THR A 1 236 ? 44.792 8.734 -53.352 1.00 79.75 236 THR A N 1
ATOM 1730 C CA . THR A 1 236 ? 44.585 9.325 -52.029 1.00 79.75 236 THR A CA 1
ATOM 1731 C C . THR A 1 236 ? 45.928 9.695 -51.401 1.00 79.75 236 THR A C 1
ATOM 1733 O O . THR A 1 236 ? 46.744 8.830 -51.091 1.00 79.75 236 THR A O 1
ATOM 1736 N N . ARG A 1 237 ? 46.172 10.991 -51.175 1.00 78.38 237 ARG A N 1
ATOM 1737 C CA . ARG A 1 237 ? 47.399 11.480 -50.520 1.00 78.38 237 ARG A CA 1
ATOM 1738 C C . ARG A 1 237 ? 47.210 11.599 -49.009 1.00 78.38 237 ARG A C 1
ATOM 1740 O O . ARG A 1 237 ? 46.152 12.009 -48.536 1.00 78.38 237 ARG A O 1
ATOM 1747 N N . ARG A 1 238 ? 48.260 11.297 -48.240 1.00 80.88 238 ARG A N 1
ATOM 1748 C CA . ARG A 1 238 ? 48.277 11.542 -46.788 1.00 80.88 238 ARG A CA 1
ATOM 1749 C C . ARG A 1 238 ? 48.103 13.043 -46.517 1.00 80.88 238 ARG A C 1
ATOM 1751 O O . ARG A 1 238 ? 48.722 13.856 -47.196 1.00 80.88 238 ARG A O 1
ATOM 1758 N N . GLY A 1 239 ? 47.264 13.402 -45.543 1.00 83.44 239 GLY A N 1
ATOM 1759 C CA . GLY A 1 239 ? 46.947 14.801 -45.232 1.00 83.44 239 GLY A CA 1
ATOM 1760 C C . GLY A 1 239 ? 45.842 15.428 -46.092 1.00 83.44 239 GLY A C 1
ATOM 1761 O O . GLY A 1 239 ? 45.460 16.569 -45.835 1.00 83.44 239 GLY A O 1
ATOM 1762 N N . ALA A 1 240 ? 45.303 14.713 -47.088 1.00 86.06 240 ALA A N 1
ATOM 1763 C CA . ALA A 1 240 ? 44.173 15.192 -47.881 1.00 86.06 240 ALA A CA 1
ATOM 1764 C C . ALA A 1 240 ? 42.882 15.250 -47.044 1.00 86.06 240 ALA A C 1
ATOM 1766 O O . ALA A 1 240 ? 42.647 14.404 -46.184 1.00 86.06 240 ALA A O 1
ATOM 1767 N N . ARG A 1 241 ? 42.039 16.254 -47.318 1.00 90.06 241 ARG A N 1
ATOM 1768 C CA . ARG A 1 241 ? 40.737 16.459 -46.649 1.00 90.06 241 ARG A CA 1
ATOM 1769 C C . ARG A 1 241 ? 39.551 15.940 -47.459 1.00 90.06 241 ARG A C 1
ATOM 1771 O O . ARG A 1 241 ? 38.458 15.779 -46.923 1.00 90.06 241 ARG A O 1
ATOM 1778 N N . SER A 1 242 ? 39.760 15.676 -48.743 1.00 90.94 242 SER A N 1
ATOM 1779 C CA . SER A 1 242 ? 38.755 15.120 -49.637 1.00 90.94 242 SER A CA 1
ATOM 1780 C C . SER A 1 242 ? 39.406 14.334 -50.773 1.00 90.94 242 SER A C 1
ATOM 1782 O O . SER A 1 242 ? 40.582 14.535 -51.089 1.00 90.94 242 SER A O 1
ATOM 1784 N N . LEU A 1 243 ? 38.631 13.439 -51.376 1.00 90.25 243 LEU A N 1
ATOM 1785 C CA . LEU A 1 243 ? 38.963 12.710 -52.595 1.00 90.25 243 LEU A CA 1
ATOM 1786 C C . LEU A 1 243 ? 37.768 12.779 -53.544 1.00 90.25 243 LEU A C 1
ATOM 1788 O O . LEU A 1 243 ? 36.659 12.409 -53.163 1.00 90.25 243 LEU A O 1
ATOM 1792 N N . GLU A 1 244 ? 37.991 13.234 -54.772 1.00 90.94 244 GLU A N 1
ATOM 1793 C CA . GLU A 1 244 ? 36.985 13.170 -55.831 1.00 90.94 244 GLU A CA 1
ATOM 1794 C C . GLU A 1 244 ? 37.148 11.869 -56.610 1.00 90.94 244 GLU A C 1
ATOM 1796 O O . GLU A 1 244 ? 38.225 11.578 -57.132 1.00 90.94 244 GLU A O 1
ATOM 1801 N N . VAL A 1 245 ? 36.076 11.085 -56.688 1.00 89.62 245 VAL A N 1
ATOM 1802 C CA . VAL A 1 245 ? 36.037 9.831 -57.444 1.00 89.62 245 VAL A CA 1
ATOM 1803 C C . VAL A 1 245 ? 34.877 9.844 -58.427 1.00 89.62 245 VAL A C 1
ATOM 1805 O O . VAL A 1 245 ? 33.835 10.451 -58.178 1.00 89.62 245 VAL A O 1
ATOM 1808 N N . GLN A 1 246 ? 35.051 9.163 -59.556 1.00 87.19 246 GLN A N 1
ATOM 1809 C CA . GLN A 1 246 ? 33.945 8.879 -60.465 1.00 87.19 246 GLN A CA 1
ATOM 1810 C C . GLN A 1 246 ? 33.257 7.595 -60.000 1.00 87.19 246 GLN A C 1
ATOM 1812 O O . GLN A 1 246 ? 33.914 6.574 -59.798 1.00 87.19 246 GLN A O 1
ATOM 1817 N N . THR A 1 247 ? 31.944 7.656 -59.812 1.00 85.44 247 THR A N 1
ATOM 1818 C CA . THR A 1 247 ? 31.100 6.517 -59.439 1.00 85.44 247 THR A CA 1
ATOM 1819 C C . THR A 1 247 ? 29.860 6.486 -60.327 1.00 85.44 247 THR A C 1
ATOM 1821 O O . THR A 1 247 ? 29.607 7.436 -61.061 1.00 85.44 247 THR A O 1
ATOM 1824 N N . TYR A 1 248 ? 29.104 5.397 -60.285 1.00 84.31 248 TYR A N 1
ATOM 1825 C CA . TYR A 1 248 ? 27.811 5.298 -60.958 1.00 84.31 248 TYR A CA 1
ATOM 1826 C C . TYR A 1 248 ? 26.691 5.535 -59.941 1.00 84.31 248 TYR A C 1
ATOM 1828 O O . TYR A 1 248 ? 26.818 5.113 -58.788 1.00 84.31 248 TYR A O 1
ATOM 1836 N N . ASP A 1 249 ? 25.635 6.236 -60.344 1.00 80.25 249 ASP A N 1
ATOM 1837 C CA . ASP A 1 249 ? 24.411 6.379 -59.549 1.00 80.25 249 ASP A CA 1
ATOM 1838 C C . ASP A 1 249 ? 23.483 5.154 -59.683 1.00 80.25 249 ASP A C 1
ATOM 1840 O O . ASP A 1 249 ? 23.857 4.125 -60.255 1.00 80.25 249 ASP A O 1
ATOM 1844 N N . ALA A 1 250 ? 22.281 5.238 -59.102 1.00 74.25 250 ALA A N 1
ATOM 1845 C CA . ALA A 1 250 ? 21.305 4.148 -59.109 1.00 74.25 250 ALA A CA 1
ATOM 1846 C C . ALA A 1 250 ? 20.757 3.853 -60.519 1.00 74.25 250 ALA A C 1
ATOM 1848 O O . ALA A 1 250 ? 20.348 2.726 -60.797 1.00 74.25 250 ALA A O 1
ATOM 1849 N N . GLU A 1 251 ? 20.790 4.844 -61.409 1.00 80.81 251 GLU A N 1
ATOM 1850 C CA . GLU A 1 251 ? 20.358 4.784 -62.802 1.00 80.81 251 GLU A CA 1
ATOM 1851 C C . GLU A 1 251 ? 21.491 4.362 -63.760 1.00 80.81 251 GLU A C 1
ATOM 1853 O O . GLU A 1 251 ? 21.267 4.222 -64.964 1.00 80.81 251 GLU A O 1
ATOM 1858 N N . GLY A 1 252 ? 22.702 4.122 -63.244 1.00 80.12 252 GLY A N 1
ATOM 1859 C CA . GLY A 1 252 ? 23.864 3.690 -64.024 1.00 80.12 252 GLY A CA 1
ATOM 1860 C C . GLY A 1 252 ? 24.583 4.824 -64.762 1.00 80.12 252 GLY A C 1
ATOM 1861 O O . GLY A 1 252 ? 25.389 4.557 -65.656 1.00 80.12 252 GLY A O 1
ATOM 1862 N N . THR A 1 253 ? 24.332 6.080 -64.394 1.00 85.44 253 THR A N 1
ATOM 1863 C CA . THR A 1 253 ? 24.981 7.261 -64.972 1.00 85.44 253 THR A CA 1
ATOM 1864 C C . THR A 1 253 ? 26.263 7.594 -64.213 1.00 85.44 253 THR A C 1
ATOM 1866 O O . THR A 1 253 ? 26.334 7.511 -62.986 1.00 85.44 253 THR A O 1
ATOM 1869 N N . LEU A 1 254 ? 27.312 7.976 -64.947 1.00 86.56 254 LEU A N 1
ATOM 1870 C CA . LEU A 1 254 ? 28.588 8.379 -64.362 1.00 86.56 254 LEU A CA 1
ATOM 1871 C C . LEU A 1 254 ? 28.437 9.723 -63.630 1.00 86.56 254 LEU A C 1
ATOM 1873 O O . LEU A 1 254 ? 28.143 10.747 -64.244 1.00 86.56 254 LEU A O 1
ATOM 1877 N N . THR A 1 255 ? 28.713 9.733 -62.332 1.00 87.31 255 THR A N 1
ATOM 1878 C CA . THR A 1 255 ? 28.664 10.914 -61.468 1.00 87.31 255 THR A CA 1
ATOM 1879 C C . THR A 1 255 ? 29.977 11.112 -60.709 1.00 87.31 255 THR A C 1
ATOM 1881 O O . THR A 1 255 ? 30.778 10.189 -60.538 1.00 87.31 255 THR A O 1
ATOM 1884 N N . ARG A 1 256 ? 30.238 12.344 -60.259 1.00 88.62 256 ARG A N 1
ATOM 1885 C CA . ARG A 1 256 ? 31.403 12.676 -59.425 1.00 88.62 256 ARG A CA 1
ATOM 1886 C C . ARG A 1 256 ? 30.982 12.711 -57.964 1.00 88.62 256 ARG A C 1
ATOM 1888 O O . ARG A 1 256 ? 30.129 13.507 -57.584 1.00 88.62 256 ARG A O 1
ATOM 1895 N N . LEU A 1 257 ? 31.613 11.879 -57.143 1.00 90.12 257 LEU A N 1
ATOM 1896 C CA . LEU A 1 257 ? 31.408 11.846 -55.703 1.00 90.12 257 LEU A CA 1
ATOM 1897 C C . LEU A 1 257 ? 32.633 12.406 -54.980 1.00 90.12 257 LEU A C 1
ATOM 1899 O O . LEU A 1 257 ? 33.750 11.924 -55.160 1.00 90.12 257 LEU A O 1
ATOM 1903 N N . THR A 1 258 ? 32.408 13.380 -54.101 1.00 92.00 258 THR A N 1
ATOM 1904 C CA . THR A 1 258 ? 33.432 13.884 -53.181 1.00 92.00 258 THR A CA 1
ATOM 1905 C C . THR A 1 258 ? 33.345 13.135 -51.851 1.00 92.00 258 THR A C 1
ATOM 1907 O O . THR A 1 258 ? 32.351 13.228 -51.131 1.00 92.00 258 THR A O 1
ATOM 1910 N N . ILE A 1 259 ? 34.397 12.395 -51.509 1.00 91.75 259 ILE A N 1
ATOM 1911 C CA . ILE A 1 259 ? 34.539 11.670 -50.243 1.00 91.75 259 ILE A CA 1
ATOM 1912 C C . ILE A 1 259 ? 35.325 12.546 -49.268 1.00 91.75 259 ILE A C 1
ATOM 1914 O O . ILE A 1 259 ? 36.444 12.952 -49.573 1.00 91.75 259 ILE A O 1
ATOM 1918 N N . ALA A 1 260 ? 34.764 12.834 -48.093 1.00 91.19 260 ALA A N 1
ATOM 1919 C CA . ALA A 1 260 ? 35.477 13.535 -47.025 1.00 91.19 260 ALA A CA 1
ATOM 1920 C C . ALA A 1 260 ? 36.501 12.606 -46.352 1.00 91.19 260 ALA A C 1
ATOM 1922 O O . ALA A 1 260 ? 36.192 11.455 -46.047 1.00 91.19 260 ALA A O 1
ATOM 1923 N N . LEU A 1 261 ? 37.706 13.118 -46.104 1.00 91.38 261 LEU A N 1
ATOM 1924 C CA . LEU A 1 261 ? 38.831 12.374 -45.540 1.00 91.38 261 LEU A CA 1
ATOM 1925 C C . LEU A 1 261 ? 39.312 13.005 -44.231 1.00 91.38 261 LEU A C 1
ATOM 1927 O O . LEU A 1 261 ? 39.366 14.226 -44.093 1.00 91.38 261 LEU A O 1
ATOM 1931 N N . ASP A 1 262 ? 39.725 12.165 -43.286 1.00 90.12 262 ASP A N 1
ATOM 1932 C CA . ASP A 1 262 ? 40.470 12.590 -42.099 1.00 90.12 262 ASP A CA 1
ATOM 1933 C C . ASP A 1 262 ? 41.966 12.783 -42.440 1.00 90.12 262 ASP A C 1
ATOM 1935 O O . ASP A 1 262 ? 42.650 11.793 -42.714 1.00 90.12 262 ASP A O 1
ATOM 1939 N N . PRO A 1 263 ? 42.521 14.007 -42.402 1.00 90.12 263 PRO A N 1
ATOM 1940 C CA . PRO A 1 263 ? 43.907 14.256 -42.804 1.00 90.12 263 PRO A CA 1
ATOM 1941 C C . PRO A 1 263 ? 44.939 13.532 -41.923 1.00 90.12 263 PRO A C 1
ATOM 1943 O O . PRO A 1 263 ? 46.093 13.383 -42.329 1.00 90.12 263 PRO A O 1
ATOM 1946 N N . THR A 1 264 ? 44.547 13.069 -40.732 1.00 90.69 264 THR A N 1
ATOM 1947 C CA . THR A 1 264 ? 45.433 12.335 -39.819 1.00 90.69 264 THR A CA 1
ATOM 1948 C C . THR A 1 264 ? 45.605 10.862 -40.199 1.00 90.69 264 THR A C 1
ATOM 1950 O O . THR A 1 264 ? 46.574 10.239 -39.766 1.00 90.69 264 THR A O 1
ATOM 1953 N N . ARG A 1 265 ? 44.719 10.314 -41.043 1.00 89.25 265 ARG A N 1
ATOM 1954 C CA . ARG A 1 265 ? 44.702 8.896 -41.430 1.00 89.25 265 ARG A CA 1
ATOM 1955 C C . ARG A 1 265 ? 45.383 8.656 -42.771 1.00 89.25 265 ARG A C 1
ATOM 1957 O O . ARG A 1 265 ? 45.256 9.435 -43.718 1.00 89.25 265 ARG A O 1
ATOM 1964 N N . THR A 1 266 ? 46.084 7.535 -42.875 1.00 89.00 266 THR A N 1
ATOM 1965 C CA . THR A 1 266 ? 46.588 7.008 -44.149 1.00 89.00 266 THR A CA 1
ATOM 1966 C C . THR A 1 266 ? 45.437 6.498 -45.028 1.00 89.00 266 THR A C 1
ATOM 1968 O O . THR A 1 266 ? 44.382 6.145 -44.502 1.00 89.00 266 THR A O 1
ATOM 1971 N N . PRO A 1 267 ? 45.613 6.389 -46.361 1.00 86.38 267 PRO A N 1
ATOM 1972 C CA . PRO A 1 267 ? 44.572 5.870 -47.258 1.00 86.38 267 PRO A CA 1
ATOM 1973 C C . PRO A 1 267 ? 43.984 4.521 -46.818 1.00 86.38 267 PRO A C 1
ATOM 1975 O O . PRO A 1 267 ? 42.772 4.321 -46.866 1.00 86.38 267 PRO A O 1
ATOM 1978 N N . LYS A 1 268 ? 44.838 3.621 -46.316 1.00 89.62 268 LYS A N 1
ATOM 1979 C CA . LYS A 1 268 ? 44.424 2.322 -45.777 1.00 89.62 268 LYS A CA 1
ATOM 1980 C C . LYS A 1 268 ? 43.575 2.474 -44.509 1.00 89.62 268 LYS A C 1
ATOM 1982 O O . LYS A 1 268 ? 42.502 1.889 -44.425 1.00 89.62 268 LYS A O 1
ATOM 1987 N N . GLU A 1 269 ? 44.008 3.306 -43.561 1.00 92.62 269 GLU A N 1
ATOM 1988 C CA . GLU A 1 269 ? 43.272 3.566 -42.314 1.00 92.62 269 GLU A CA 1
ATOM 1989 C C . GLU A 1 269 ? 41.913 4.247 -42.553 1.00 92.62 269 GLU A C 1
ATOM 1991 O O . GLU A 1 269 ? 40.976 4.013 -41.789 1.00 92.62 269 GLU A O 1
ATOM 1996 N N . GLN A 1 270 ? 41.769 5.056 -43.612 1.00 92.06 270 GLN A N 1
ATOM 1997 C CA . GLN A 1 270 ? 40.467 5.611 -44.010 1.00 92.06 270 GLN A CA 1
ATOM 1998 C C . GLN A 1 270 ? 39.488 4.494 -44.380 1.00 92.06 270 GLN A C 1
ATOM 2000 O O . GLN A 1 270 ? 38.380 4.430 -43.841 1.00 92.06 270 GLN A O 1
ATOM 2005 N N . ALA A 1 271 ? 39.905 3.594 -45.276 1.00 93.06 271 ALA A N 1
ATOM 2006 C CA . ALA A 1 271 ? 39.087 2.468 -45.713 1.00 93.06 271 ALA A CA 1
ATOM 2007 C C . ALA A 1 271 ? 38.765 1.523 -44.545 1.00 93.06 271 ALA A C 1
ATOM 2009 O O . ALA A 1 271 ? 37.602 1.175 -44.330 1.00 93.06 271 ALA A O 1
ATOM 2010 N N . ASP A 1 272 ? 39.769 1.178 -43.732 1.00 95.00 272 ASP A N 1
ATOM 2011 C CA . ASP A 1 272 ? 39.604 0.322 -42.553 1.00 95.00 272 ASP A CA 1
ATOM 2012 C C . ASP A 1 272 ? 38.629 0.928 -41.536 1.00 95.00 272 ASP A C 1
ATOM 2014 O O . ASP A 1 272 ? 37.813 0.204 -40.955 1.00 95.00 272 ASP A O 1
ATOM 2018 N N . TRP A 1 273 ? 38.641 2.254 -41.351 1.00 95.06 273 TRP A N 1
ATOM 2019 C CA . TRP A 1 273 ? 37.662 2.934 -40.506 1.00 95.06 273 TRP A CA 1
ATOM 2020 C C . TRP A 1 273 ? 36.240 2.780 -41.048 1.00 95.06 273 TRP A C 1
ATOM 2022 O O . TRP A 1 273 ? 35.337 2.439 -40.283 1.00 95.06 273 TRP A O 1
ATOM 2032 N N . HIS A 1 274 ? 36.028 2.968 -42.353 1.00 95.31 274 HIS A N 1
ATOM 2033 C CA . HIS A 1 274 ? 34.723 2.775 -42.989 1.00 95.31 274 HIS A CA 1
ATOM 2034 C C . HIS A 1 274 ? 34.229 1.324 -42.858 1.00 95.31 274 HIS A C 1
ATOM 2036 O O . HIS A 1 274 ? 33.088 1.099 -42.443 1.00 95.31 274 HIS A O 1
ATOM 2042 N N . PHE A 1 275 ? 35.093 0.329 -43.077 1.00 96.00 275 PHE A N 1
ATOM 2043 C CA . PHE A 1 275 ? 34.750 -1.078 -42.846 1.00 96.00 275 PHE A CA 1
ATOM 2044 C C . PHE A 1 275 ? 34.511 -1.404 -41.366 1.00 96.00 275 PHE A C 1
ATOM 2046 O O . PHE A 1 275 ? 33.673 -2.249 -41.038 1.00 96.00 275 PHE A O 1
ATOM 2053 N N . HIS A 1 276 ? 35.218 -0.751 -40.441 1.00 96.31 276 HIS A N 1
ATOM 2054 C CA . HIS A 1 276 ? 34.939 -0.852 -39.011 1.00 96.31 276 HIS A CA 1
ATOM 2055 C C . HIS A 1 276 ? 33.558 -0.274 -38.669 1.00 96.31 276 HIS A C 1
ATOM 2057 O O . HIS A 1 276 ? 32.794 -0.927 -37.960 1.00 96.31 276 HIS A O 1
ATOM 2063 N N . GLN A 1 277 ? 33.198 0.902 -39.200 1.00 95.12 277 GLN A N 1
ATOM 2064 C CA . GLN A 1 277 ? 31.864 1.485 -39.017 1.00 95.12 277 GLN A CA 1
ATOM 2065 C C . GLN A 1 277 ? 30.767 0.573 -39.562 1.00 95.12 277 GLN A C 1
ATOM 2067 O O . GLN A 1 277 ? 29.802 0.303 -38.850 1.00 95.12 277 GLN A O 1
ATOM 2072 N N . TYR A 1 278 ? 30.949 0.035 -40.771 1.00 95.94 278 TYR A N 1
ATOM 2073 C CA . TYR A 1 278 ? 30.041 -0.946 -41.364 1.00 95.94 278 TYR A CA 1
ATOM 2074 C C . TYR A 1 278 ? 29.834 -2.154 -40.439 1.00 95.94 278 TYR A C 1
ATOM 2076 O O . TYR A 1 278 ? 28.704 -2.421 -40.036 1.00 95.94 278 TYR A O 1
ATOM 2084 N N . ARG A 1 279 ? 30.919 -2.828 -40.021 1.00 95.38 279 ARG A N 1
ATOM 2085 C CA . ARG A 1 279 ? 30.857 -3.997 -39.120 1.00 95.38 279 ARG A CA 1
ATOM 2086 C C . ARG A 1 279 ? 30.223 -3.672 -37.767 1.00 95.38 279 ARG A C 1
ATOM 2088 O O . ARG A 1 279 ? 29.513 -4.500 -37.205 1.00 95.38 279 ARG A O 1
ATOM 2095 N N . ARG A 1 280 ? 30.489 -2.481 -37.223 1.00 94.19 280 ARG A N 1
ATOM 2096 C CA . ARG A 1 280 ? 29.902 -2.016 -35.960 1.00 94.19 280 ARG A CA 1
ATOM 2097 C C . ARG A 1 280 ? 28.394 -1.816 -36.091 1.00 94.19 280 ARG A C 1
ATOM 2099 O O . ARG A 1 280 ? 27.655 -2.261 -35.219 1.00 94.19 280 ARG A O 1
ATOM 2106 N N . LEU A 1 281 ? 27.945 -1.173 -37.168 1.00 93.06 281 LEU A N 1
ATOM 2107 C CA . LEU A 1 281 ? 26.527 -0.919 -37.429 1.00 93.06 281 LEU A CA 1
ATOM 2108 C C . LEU A 1 281 ? 25.753 -2.208 -37.726 1.00 93.06 281 LEU A C 1
ATOM 2110 O O . LEU A 1 281 ? 24.625 -2.339 -37.260 1.00 93.06 281 LEU A O 1
ATOM 2114 N N . THR A 1 282 ? 26.339 -3.167 -38.452 1.00 91.31 282 THR A N 1
ATOM 2115 C CA . THR A 1 282 ? 25.686 -4.455 -38.742 1.00 91.31 282 THR A CA 1
ATOM 2116 C C . THR A 1 282 ? 25.575 -5.340 -37.504 1.00 91.31 282 THR A C 1
ATOM 2118 O O . THR A 1 282 ? 24.478 -5.795 -37.194 1.00 91.31 282 THR A O 1
ATOM 2121 N N . ARG A 1 283 ? 26.655 -5.503 -36.725 1.00 91.19 283 ARG A N 1
ATOM 2122 C CA . ARG A 1 283 ? 26.607 -6.231 -35.439 1.00 91.19 283 ARG A CA 1
ATOM 2123 C C . ARG A 1 283 ? 25.662 -5.564 -34.438 1.00 91.19 283 ARG A C 1
ATOM 2125 O O . ARG A 1 283 ? 24.909 -6.239 -33.743 1.00 91.19 283 ARG A O 1
ATOM 2132 N N . GLY A 1 284 ? 25.684 -4.231 -34.374 1.00 91.38 284 GLY A N 1
ATOM 2133 C CA . GLY A 1 284 ? 24.762 -3.460 -33.542 1.00 91.38 284 GLY A CA 1
ATOM 2134 C C . GLY A 1 284 ? 23.298 -3.684 -33.928 1.00 91.38 284 GLY A C 1
ATOM 2135 O O . GLY A 1 284 ? 22.454 -3.790 -33.044 1.00 91.38 284 GLY A O 1
ATOM 2136 N N . ALA A 1 285 ? 23.005 -3.826 -35.225 1.00 92.25 285 ALA A N 1
ATOM 2137 C CA . ALA A 1 285 ? 21.658 -4.084 -35.727 1.00 92.25 285 ALA A CA 1
ATOM 2138 C C . ALA A 1 285 ? 21.104 -5.440 -35.276 1.00 92.25 285 ALA A C 1
ATOM 2140 O O . ALA A 1 285 ? 19.948 -5.521 -34.873 1.00 92.25 285 ALA A O 1
ATOM 2141 N N . GLU A 1 286 ? 21.916 -6.499 -35.333 1.00 91.25 286 GLU A N 1
ATOM 2142 C CA . GLU A 1 286 ? 21.514 -7.843 -34.893 1.00 91.25 286 GLU A CA 1
ATOM 2143 C C . GLU A 1 286 ? 21.136 -7.847 -33.407 1.00 91.25 286 GLU A C 1
ATOM 2145 O O . GLU A 1 286 ? 20.050 -8.297 -33.038 1.00 91.25 286 GLU A O 1
ATOM 2150 N N . LEU A 1 287 ? 21.984 -7.249 -32.564 1.00 91.56 287 LEU A N 1
ATOM 2151 C CA . LEU A 1 287 ? 21.727 -7.111 -31.129 1.00 91.56 287 LEU A CA 1
ATOM 2152 C C . LEU A 1 287 ? 20.505 -6.228 -30.838 1.00 91.56 287 LEU A C 1
ATOM 2154 O O . LEU A 1 287 ? 19.700 -6.553 -29.964 1.00 91.56 287 LEU A O 1
ATOM 2158 N N . ALA A 1 288 ? 20.347 -5.118 -31.567 1.00 93.31 288 ALA A N 1
ATOM 2159 C CA . ALA A 1 288 ? 19.207 -4.218 -31.415 1.00 93.31 288 ALA A CA 1
ATOM 2160 C C . ALA A 1 288 ? 17.885 -4.899 -31.799 1.00 93.31 288 ALA A C 1
ATOM 2162 O O . ALA A 1 288 ? 16.905 -4.749 -31.074 1.00 93.31 288 ALA A O 1
ATOM 2163 N N . ARG A 1 289 ? 17.861 -5.697 -32.877 1.00 94.25 289 ARG A N 1
ATOM 2164 C CA . ARG A 1 289 ? 16.686 -6.489 -33.281 1.00 94.25 289 ARG A CA 1
ATOM 2165 C C . ARG A 1 289 ? 16.303 -7.508 -32.216 1.00 94.25 289 ARG A C 1
ATOM 2167 O O . ARG A 1 289 ? 15.159 -7.507 -31.782 1.00 94.25 289 ARG A O 1
ATOM 2174 N N . ALA A 1 290 ? 17.258 -8.308 -31.741 1.00 94.69 290 ALA A N 1
ATOM 2175 C CA . ALA A 1 290 ? 16.997 -9.295 -30.690 1.00 94.69 290 ALA A CA 1
ATOM 2176 C C . ALA A 1 290 ? 16.459 -8.638 -29.407 1.00 94.69 290 ALA A C 1
ATOM 2178 O O . ALA A 1 290 ? 15.516 -9.126 -28.787 1.00 94.69 290 ALA A O 1
ATOM 2179 N N . ARG A 1 291 ? 17.022 -7.484 -29.026 1.00 95.56 291 ARG A N 1
ATOM 2180 C CA . ARG A 1 291 ? 16.532 -6.704 -27.886 1.00 95.56 291 ARG A CA 1
ATOM 2181 C C . ARG A 1 291 ? 15.118 -6.167 -28.112 1.00 95.56 291 ARG A C 1
ATOM 2183 O O . ARG A 1 291 ? 14.336 -6.144 -27.167 1.00 95.56 291 ARG A O 1
ATOM 2190 N N . LEU A 1 292 ? 14.806 -5.705 -29.321 1.00 95.94 292 LEU A N 1
ATOM 2191 C CA . LEU A 1 292 ? 13.493 -5.163 -29.657 1.00 95.94 292 LEU A CA 1
ATOM 2192 C C . LEU A 1 292 ? 12.407 -6.241 -29.607 1.00 95.94 292 LEU A C 1
ATOM 2194 O O . LEU A 1 292 ? 11.349 -5.983 -29.043 1.00 95.94 292 LEU A O 1
ATOM 2198 N N . GLU A 1 293 ? 12.689 -7.443 -30.111 1.00 96.12 293 GLU A N 1
ATOM 2199 C CA . GLU A 1 293 ? 11.771 -8.585 -30.003 1.00 96.12 293 GLU A CA 1
ATOM 2200 C C . GLU A 1 293 ? 11.486 -8.938 -28.543 1.00 96.12 293 GLU A C 1
ATOM 2202 O O . GLU A 1 293 ? 10.328 -8.970 -28.137 1.00 96.12 293 GLU A O 1
ATOM 2207 N N . ARG A 1 294 ? 12.522 -9.043 -27.702 1.00 96.50 294 ARG A N 1
ATOM 2208 C CA . ARG A 1 294 ? 12.330 -9.279 -26.264 1.00 96.50 294 ARG A CA 1
ATOM 2209 C C . ARG A 1 294 ? 11.463 -8.204 -25.595 1.00 96.50 294 ARG A C 1
ATOM 2211 O O . ARG A 1 294 ? 10.604 -8.519 -24.780 1.00 96.50 294 ARG A O 1
ATOM 2218 N N . LEU A 1 295 ? 11.673 -6.926 -25.925 1.00 96.25 295 LEU A N 1
ATOM 2219 C CA . LEU A 1 295 ? 10.855 -5.833 -25.382 1.00 96.25 295 LEU A CA 1
ATOM 2220 C C . LEU A 1 295 ? 9.394 -5.912 -25.856 1.00 96.25 295 LEU A C 1
ATOM 2222 O O . LEU A 1 295 ? 8.496 -5.527 -25.108 1.00 96.25 295 LEU A O 1
ATOM 2226 N N . ARG A 1 296 ? 9.149 -6.396 -27.081 1.00 94.62 296 ARG A N 1
ATOM 2227 C CA . ARG A 1 296 ? 7.799 -6.624 -27.623 1.00 94.62 296 ARG A CA 1
ATOM 2228 C C . ARG A 1 296 ? 7.105 -7.786 -26.923 1.00 94.62 296 ARG A C 1
ATOM 2230 O O . ARG A 1 296 ? 5.941 -7.643 -26.569 1.00 94.62 296 ARG A O 1
ATOM 2237 N N . GLU A 1 297 ? 7.816 -8.879 -26.665 1.00 95.94 297 GLU A N 1
ATOM 2238 C CA . GLU A 1 297 ? 7.306 -10.021 -25.895 1.00 95.94 297 GLU A CA 1
ATOM 2239 C C . GLU A 1 297 ? 6.957 -9.621 -24.455 1.00 95.94 297 GLU A C 1
ATOM 2241 O O . GLU A 1 297 ? 5.846 -9.880 -23.996 1.00 95.94 297 GLU A O 1
ATOM 2246 N N . GLU A 1 298 ? 7.866 -8.923 -23.759 1.00 95.56 298 GLU A N 1
ATOM 2247 C CA . GLU A 1 298 ? 7.629 -8.414 -22.399 1.00 95.56 298 GLU A CA 1
ATOM 2248 C C . GLU A 1 298 ? 6.416 -7.471 -22.353 1.00 95.56 298 GLU A C 1
ATOM 2250 O O . GLU A 1 298 ? 5.627 -7.507 -21.410 1.00 95.56 298 GLU A O 1
ATOM 2255 N N . ARG A 1 299 ? 6.237 -6.642 -23.389 1.00 95.19 299 ARG A N 1
ATOM 2256 C CA . ARG A 1 299 ? 5.071 -5.766 -23.517 1.00 95.19 299 ARG A CA 1
ATOM 2257 C C . ARG A 1 299 ? 3.783 -6.561 -23.743 1.00 95.19 299 ARG A C 1
ATOM 2259 O O . ARG A 1 299 ? 2.812 -6.312 -23.038 1.00 95.19 299 ARG A O 1
ATOM 2266 N N . ALA A 1 300 ? 3.776 -7.503 -24.685 1.00 93.62 300 ALA A N 1
ATOM 2267 C CA . ALA A 1 300 ? 2.603 -8.320 -24.994 1.00 93.62 300 ALA A CA 1
ATOM 2268 C C . ALA A 1 300 ? 2.142 -9.132 -23.773 1.00 93.62 300 ALA A C 1
ATOM 2270 O O . ALA A 1 300 ? 0.949 -9.219 -23.505 1.00 93.62 300 ALA A O 1
ATOM 2271 N N . ALA A 1 301 ? 3.087 -9.651 -22.983 1.0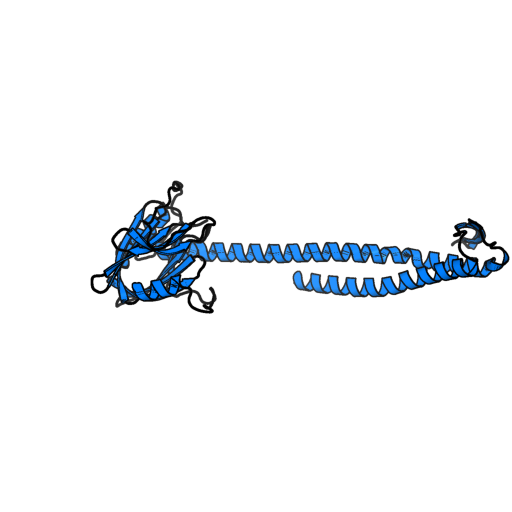0 93.81 301 ALA A N 1
ATOM 2272 C CA . ALA A 1 301 ? 2.791 -10.354 -21.738 1.00 93.81 301 ALA A CA 1
ATOM 2273 C C . ALA A 1 301 ? 2.143 -9.463 -20.661 1.00 93.81 301 ALA A C 1
ATOM 2275 O O . ALA A 1 301 ? 1.424 -9.976 -19.812 1.00 93.81 301 ALA A O 1
ATOM 2276 N N . LEU A 1 302 ? 2.397 -8.148 -20.671 1.00 91.50 302 LEU A N 1
ATOM 2277 C CA . LEU A 1 302 ? 1.765 -7.189 -19.755 1.00 91.50 302 LEU A CA 1
ATOM 2278 C C . LEU A 1 302 ? 0.407 -6.665 -20.255 1.00 91.50 302 LEU A C 1
ATOM 2280 O O . LEU A 1 302 ? -0.330 -6.072 -19.468 1.00 91.50 302 LEU A O 1
ATOM 2284 N N . GLU A 1 303 ? 0.107 -6.813 -21.548 1.00 90.25 303 GLU A N 1
ATOM 2285 C CA . GLU A 1 303 ? -1.161 -6.396 -22.167 1.00 90.25 303 GLU A CA 1
ATOM 2286 C C . GLU A 1 303 ? -2.217 -7.516 -22.189 1.00 90.25 303 GLU A C 1
ATOM 2288 O O . GLU A 1 303 ? -3.407 -7.204 -22.277 1.00 90.25 303 GLU A O 1
ATOM 2293 N N . ALA A 1 304 ? -1.787 -8.781 -22.112 1.00 86.56 304 ALA A N 1
ATOM 2294 C CA . ALA A 1 304 ? -2.638 -9.973 -22.024 1.00 86.56 304 ALA A CA 1
ATOM 2295 C C . ALA A 1 304 ? -3.291 -10.135 -20.640 1.00 86.56 304 ALA A C 1
ATOM 2297 O O . ALA A 1 304 ? -4.479 -10.532 -20.609 1.00 86.56 304 ALA A O 1
#

Sequence (304 aa):
MGLNAAELDEVARELAAALPGAAVQKVHATPTTHTFLTLRRPQHTVVLCLCAVPQEARASILDERPTGRAEPGQASGFQQVLRRELVGARVTGCRASGLELSVDFERTGKARTVVLSLGRAVALLDPKGTVITAASAAQGVVLKPGTAFVPSTATPGAAASRLRGDGPLARARAAESLFTTLQAEATVSAARREVSQALKRLERTAAKVEADLARTAQAPRHRELGELLVRHAGQTRRGARSLEVQTYDAEGTLTRLTIALDPTRTPKEQADWHFHQYRRLTRGAELARARLERLREERAALEA

Secondary structure (DSSP, 8-state):
----HHHHHHHHHHHHHH-TT-EEEEEEE-TTSEEEEEEE-SS-EEEEEEE-STTT-EEEEESSPPSSS---SS--HHHHHHHHHHTT-EEEEEEEETTEEEEEEEETTEEEEEEEETTTEEEEE-TTSBEEEEEE-STT----TTSBP----PPPP-PPP-----STTHHHHHHHHHHHHHHHHHHHHHHHHHHHHHHHHHHHHHHHHHHHHHGGGGHHHHHHHHHHHHHTGGG--TT-SEEEEEEE-TTS-EEEEEEE--TTS-HHHHHHHHHHHHHHHHHHHHHHHHHHHHHHHHHHHHH-

Foldseek 3Di:
DAFFQQLQQVLLVLCQVPFFFWAFADWDADLQAWIWTFTDDPPAIWIWIQGQAPPHGDTAIDSDDDPPPDDDPDGDPQRVVCCVPGHGWGWHHWGGDGQKIWTWTDDPNFIWIWIHRHNFWIFIAGPVQFTCDIRTNDPPRDRDGGHHDDHDPDGTDPDDDPFDDDDRRRSRHSSVVVNVVVVVVVVVVVVVVVLVVVLVVLVVVLVVLVVLLVCLVCLVVLLVLLVQLVVCLVVDDQQDQWDWDWDADPVRDTDIDIDGDDNNDHSNRRSVVSVVVNVCSVVSNVVSVVVSVVSVVVNVVSVD

pLDDT: mean 89.73, std 9.5, range [43.88, 98.56]

Radius of gyration: 36.82 Å; chains: 1; bounding box: 80×37×104 Å